Protein 2GWM (pdb70)

Radius of gyration: 17.94 Å; Cα contacts (8 Å, |Δi|>4): 374; chains: 1; bounding box: 35×34×59 Å

GO terms:
  GO:0005515 protein binding (F, IPI)
  GO:0141034 symbiont-mediated perturbation of host actin cytoskeleton via inhibition of actin polymerization (P, EXP)

CATH classification: 3.90.176.10

Organism: Salmonella typhimurium (NCBI:txid90371)

Secondary structure (DSSP, 8-state):
--HHHHHHHHIIIIIHHHHHHHHHT----HHHHHHHHHHTTSSSSS---HHHHHHHHHHHHHHHHHHHHTSPP----EEEEEE---SGGGHHHHHHHTSTT-EEEE-S-EEEBSS-B--SSEEEEEE--TT-S-EE-GGGSSS-SS--EEE-S-EEEEEEEEEESSSHHHHHHHHTS-B--STT--GGG--EEEEEEE--

Structure (mmCIF, N/CA/C/O backbone):
data_2GWM
#
_entry.id   2GWM
#
_cell.length_a   55.585
_cell.length_b   55.585
_cell.length_c   143.577
_cell.angle_alpha   90.00
_cell.angle_beta   90.00
_cell.angle_gamma   120.00
#
_symmetry.space_group_name_H-M   'P 32 2 1'
#
loop_
_entity.id
_entity.type
_entity.pdbx_description
1 polymer '65 kDa virulence protein'
2 non-polymer 'SULFATE ION'
3 water water
#
loop_
_atom_site.group_PDB
_atom_site.id
_atom_site.type_symbol
_atom_site.label_atom_id
_atom_site.label_alt_id
_atom_site.label_comp_id
_atom_site.label_asym_id
_atom_site.label_entity_id
_atom_site.label_seq_id
_atom_site.pdbx_PDB_ins_code
_atom_site.Cartn_x
_atom_site.Cartn_y
_atom_site.Cartn_z
_atom_site.occupancy
_atom_site.B_iso_or_equiv
_atom_site.auth_seq_id
_atom_site.auth_comp_id
_atom_site.auth_asym_id
_atom_site.auth_atom_id
_atom_site.pdbx_PDB_model_num
ATOM 1 N N . GLU A 1 1 ? 27.072 5.069 40.264 1.00 37.85 391 GLU A N 1
ATOM 2 C CA . GLU A 1 1 ? 27.079 6.235 39.330 1.00 37.36 391 GLU A CA 1
ATOM 3 C C . GLU A 1 1 ? 27.695 7.441 39.995 1.00 34.84 391 GLU A C 1
ATOM 4 O O . GLU A 1 1 ? 27.204 7.895 41.036 1.00 35.56 391 GLU A O 1
ATOM 10 N N . SER A 1 2 ? 28.743 7.979 39.379 1.00 30.88 392 SER A N 1
ATOM 11 C CA . SER A 1 2 ? 29.463 9.078 39.976 1.00 27.85 392 SER A CA 1
ATOM 12 C C . SER A 1 2 ? 28.514 10.224 40.207 1.00 25.36 392 SER A C 1
ATOM 13 O O . SER A 1 2 ? 27.511 10.399 39.481 1.00 24.11 392 SER A O 1
ATOM 16 N N . LYS A 1 3 ? 28.829 11.057 41.198 1.00 23.12 393 LYS A N 1
ATOM 17 C CA . LYS A 1 3 ? 28.029 12.248 41.430 1.00 22.83 393 LYS A CA 1
ATOM 18 C C . LYS A 1 3 ? 28.189 13.206 40.234 1.00 21.17 393 LYS A C 1
ATOM 19 O O . LYS A 1 3 ? 27.340 14.039 39.973 1.00 22.27 393 LYS A O 1
ATOM 25 N N . GLN A 1 4 ? 29.299 13.104 39.507 1.00 18.70 394 GLN A N 1
ATOM 26 C CA . GLN A 1 4 ? 29.487 13.944 38.330 1.00 19.91 394 GLN A CA 1
ATOM 27 C C . GLN A 1 4 ? 28.553 13.550 37.192 1.00 19.55 394 GLN A C 1
ATOM 28 O O . GLN A 1 4 ? 27.937 14.411 36.545 1.00 20.37 394 GLN A O 1
ATOM 34 N N . ILE A 1 5 ? 28.409 12.260 36.985 1.00 20.71 395 ILE A N 1
ATOM 35 C CA . ILE A 1 5 ? 27.402 11.771 36.019 1.00 20.93 395 ILE A CA 1
ATOM 36 C C . ILE A 1 5 ? 26.029 12.183 36.443 1.00 19.64 395 ILE A C 1
ATOM 37 O O . ILE A 1 5 ? 25.205 12.579 35.624 1.00 20.47 395 ILE A O 1
ATOM 42 N N . GLN A 1 6 ? 25.725 12.092 37.744 1.00 19.48 396 GLN A N 1
ATOM 43 C CA . GLN A 1 6 ? 24.410 12.507 38.179 1.00 20.81 396 GLN A CA 1
ATOM 44 C C . GLN A 1 6 ? 24.173 14.002 37.924 1.00 19.95 396 GLN A C 1
ATOM 45 O O . GLN A 1 6 ? 23.057 14.407 37.582 1.00 21.06 396 GLN A O 1
ATOM 51 N N . ALA A 1 7 ? 25.202 14.811 38.094 1.00 19.64 397 ALA A N 1
ATOM 52 C CA . ALA A 1 7 ? 25.082 16.234 37.753 1.00 19.07 397 ALA A CA 1
ATOM 53 C C . ALA A 1 7 ? 24.833 16.438 36.256 1.00 19.78 397 ALA A C 1
ATOM 54 O O . ALA A 1 7 ? 24.023 17.245 35.905 1.00 20.13 397 ALA A O 1
ATOM 56 N N . LEU A 1 8 ? 25.515 15.664 35.411 1.00 18.70 398 LEU A N 1
ATOM 57 C CA . LEU A 1 8 ? 25.264 15.704 33.972 1.00 19.11 398 LEU A CA 1
ATOM 58 C C . LEU A 1 8 ? 23.859 15.293 33.620 1.00 18.70 398 LEU A C 1
ATOM 59 O O . LEU A 1 8 ? 23.204 15.894 32.729 1.00 19.05 398 LEU A O 1
ATOM 64 N N . ARG A 1 9 ? 23.332 14.273 34.277 1.00 20.09 399 ARG A N 1
ATOM 65 C CA . ARG A 1 9 ? 21.918 13.908 34.083 1.00 20.26 399 ARG A CA 1
ATOM 66 C C . ARG A 1 9 ? 21.006 15.085 34.386 1.00 19.83 399 ARG A C 1
ATOM 67 O O . ARG A 1 9 ? 20.079 15.375 33.633 1.00 20.64 399 ARG A O 1
ATOM 75 N N . TYR A 1 10 ? 21.278 15.795 35.482 1.00 20.39 400 TYR A N 1
ATOM 76 C CA . TYR A 1 10 ? 20.468 16.951 35.850 1.00 20.19 400 TYR A CA 1
ATOM 77 C C . TYR A 1 10 ? 20.590 18.075 34.829 1.00 19.99 400 TYR A C 1
ATOM 78 O O . TYR A 1 10 ? 19.610 18.702 34.475 1.00 20.32 400 TYR A O 1
ATOM 87 N N . TYR A 1 11 ? 21.802 18.358 34.371 1.00 18.86 401 TYR A N 1
ATOM 88 C CA . TYR A 1 11 ? 22.056 19.280 33.271 1.00 19.25 401 TYR A CA 1
ATOM 89 C C . TYR A 1 11 ? 21.124 18.951 32.100 1.00 19.53 401 TYR A C 1
ATOM 90 O O . TYR A 1 11 ? 20.465 19.824 31.565 1.00 19.96 401 TYR A O 1
ATOM 99 N N . SER A 1 12 ? 21.158 17.699 31.678 1.00 19.67 402 SER A N 1
ATOM 100 C CA . SER A 1 12 ? 20.353 17.262 30.522 1.00 18.93 402 SER A CA 1
ATOM 101 C C . SER A 1 12 ? 18.848 17.489 30.747 1.00 20.05 402 SER A C 1
ATOM 102 O O . SER A 1 12 ? 18.131 17.911 29.850 1.00 20.35 402 SER A O 1
ATOM 105 N N . ALA A 1 13 ? 18.382 17.157 31.941 1.00 19.67 403 ALA A N 1
ATOM 106 C CA . ALA A 1 13 ? 16.966 17.290 32.261 1.00 21.12 403 ALA A CA 1
ATOM 107 C C . ALA A 1 13 ? 16.513 18.729 32.360 1.00 22.28 403 ALA A C 1
ATOM 108 O O . ALA A 1 13 ? 15.439 19.097 31.870 1.00 21.76 403 ALA A O 1
ATOM 110 N N . GLN A 1 14 ? 17.308 19.547 33.034 1.00 22.32 404 GLN A N 1
ATOM 111 C CA . GLN A 1 14 ? 16.866 20.898 33.352 1.00 23.53 404 GLN A CA 1
ATOM 112 C C . GLN A 1 14 ? 17.959 21.927 33.567 1.00 22.31 404 GLN A C 1
ATOM 113 O O . GLN A 1 14 ? 17.699 23.115 33.366 1.00 23.64 404 GLN A O 1
ATOM 119 N N . GLY A 1 15 ? 19.155 21.531 33.984 1.00 21.86 405 GLY A N 1
ATOM 120 C CA . GLY A 1 15 ? 20.124 22.516 34.347 1.00 21.68 405 GLY A CA 1
ATOM 121 C C . GLY A 1 15 ? 20.594 23.299 33.160 1.00 21.53 405 GLY A C 1
ATOM 122 O O . GLY A 1 15 ? 21.057 24.422 33.309 1.00 21.95 405 GLY A O 1
ATOM 123 N N . TYR A 1 16 ? 20.477 22.713 31.967 1.00 21.07 406 TYR A N 1
ATOM 124 C CA . TYR A 1 16 ? 20.931 23.397 30.754 1.00 20.71 406 TYR A CA 1
ATOM 125 C C . TYR A 1 16 ? 20.267 24.751 30.593 1.00 22.22 406 TYR A C 1
ATOM 126 O O . TYR A 1 16 ? 20.895 25.673 30.075 1.00 25.19 406 TYR A O 1
ATOM 135 N N . SER A 1 17 ? 19.035 24.852 31.111 1.00 24.29 407 SER A N 1
ATOM 136 C CA . SER A 1 17 ? 18.125 25.975 30.891 1.00 25.74 407 SER A CA 1
ATOM 137 C C . SER A 1 17 ? 18.636 27.204 31.665 1.00 26.37 407 SER A C 1
ATOM 138 O O . SER A 1 17 ? 18.204 28.333 31.413 1.00 29.16 407 SER A O 1
ATOM 141 N N . VAL A 1 18 ? 19.548 26.981 32.605 1.00 24.07 408 VAL A N 1
ATOM 142 C CA . VAL A 1 18 ? 20.125 28.044 33.410 1.00 25.03 408 VAL A CA 1
ATOM 143 C C . VAL A 1 18 ? 21.622 28.240 33.108 1.00 22.52 408 VAL A C 1
ATOM 144 O O . VAL A 1 18 ? 22.125 29.371 32.967 1.00 22.89 408 VAL A O 1
ATOM 148 N N . ILE A 1 19 ? 22.355 27.139 33.060 1.00 22.53 409 ILE A N 1
ATOM 149 C CA . ILE A 1 19 ? 23.801 27.158 32.980 1.00 22.90 409 ILE A CA 1
ATOM 150 C C . ILE A 1 19 ? 24.388 27.809 31.735 1.00 21.79 409 ILE A C 1
ATOM 151 O O . ILE A 1 19 ? 25.412 28.486 31.814 1.00 23.20 409 ILE A O 1
ATOM 156 N N . ASN A 1 20 ? 23.779 27.560 30.586 1.00 22.31 410 ASN A N 1
ATOM 157 C CA . ASN A 1 20 ? 24.370 28.056 29.362 1.00 21.77 410 ASN A CA 1
ATOM 158 C C . ASN A 1 20 ? 24.227 29.549 29.225 1.00 20.70 410 ASN A C 1
ATOM 159 O O . ASN A 1 20 ? 25.169 30.230 28.855 1.00 21.88 410 ASN A O 1
ATOM 164 N N . LYS A 1 21 ? 23.083 30.090 29.643 1.00 20.58 411 LYS A N 1
ATOM 165 C CA . LYS A 1 21 ? 22.960 31.552 29.714 1.00 21.23 411 LYS A CA 1
ATOM 166 C C . LYS A 1 21 ? 23.972 32.142 30.681 1.00 20.47 411 LYS A C 1
ATOM 167 O O . LYS A 1 21 ? 24.597 33.159 30.420 1.00 20.77 411 LYS A O 1
ATOM 173 N N . TYR A 1 22 ? 24.134 31.511 31.829 1.00 20.45 412 TYR A N 1
ATOM 174 C CA . TYR A 1 22 ? 25.135 31.939 32.817 1.00 20.34 412 TYR A CA 1
ATOM 175 C C . TYR A 1 22 ? 26.548 32.003 32.215 1.00 19.75 412 TYR A C 1
ATOM 176 O O . TYR A 1 22 ? 27.259 33.022 32.314 1.00 21.31 412 TYR A O 1
ATOM 185 N N . LEU A 1 23 ? 26.911 30.911 31.547 1.00 20.86 413 LEU A N 1
ATOM 186 C CA . LEU A 1 23 ? 28.264 30.788 30.976 1.00 21.64 413 LEU A CA 1
ATOM 187 C C . LEU A 1 23 ? 28.454 31.797 29.880 1.00 23.35 413 LEU A C 1
ATOM 188 O O . LEU A 1 23 ? 29.539 32.329 29.739 1.00 23.40 413 LEU A O 1
ATOM 193 N N . ARG A 1 24 ? 27.409 32.092 29.126 1.00 23.57 414 ARG A N 1
ATOM 194 C CA . ARG A 1 24 ? 27.579 33.084 28.028 1.00 25.31 414 ARG A CA 1
ATOM 195 C C . ARG A 1 24 ? 27.705 34.506 28.494 1.00 26.22 414 ARG A C 1
ATOM 196 O O . ARG A 1 24 ? 28.024 35.385 27.685 1.00 27.95 414 ARG A O 1
ATOM 204 N N . GLY A 1 25 ? 27.478 34.742 29.792 1.00 27.24 415 GLY A N 1
ATOM 205 C CA . GLY A 1 25 ? 27.452 36.084 30.343 1.00 28.94 415 GLY A CA 1
ATOM 206 C C . GLY A 1 25 ? 26.162 36.795 30.007 1.00 29.44 415 GLY A C 1
ATOM 207 O O . GLY A 1 25 ? 26.088 38.018 30.099 1.00 30.66 415 GLY A O 1
ATOM 208 N N . ASP A 1 26 ? 25.151 36.014 29.625 1.00 30.49 416 ASP A N 1
ATOM 209 C CA . ASP A 1 26 ? 23.829 36.523 29.342 1.00 31.20 416 ASP A CA 1
ATOM 210 C C . ASP A 1 26 ? 23.007 36.641 30.614 1.00 31.20 416 ASP A C 1
ATOM 211 O O . ASP A 1 26 ? 23.373 36.120 31.647 1.00 31.21 416 ASP A O 1
ATOM 216 N N . ASP A 1 27 ? 21.898 37.353 30.522 1.00 31.11 417 ASP A N 1
ATOM 217 C CA . ASP A 1 27 ? 20.900 37.270 31.560 1.00 30.52 417 ASP A CA 1
ATOM 218 C C . ASP A 1 27 ? 20.473 35.813 31.734 1.00 29.17 417 ASP A C 1
ATOM 219 O O . ASP A 1 27 ? 20.276 35.090 30.749 1.00 28.60 417 ASP A O 1
ATOM 224 N N . TYR A 1 28 ? 20.364 35.382 32.986 1.00 26.51 418 TYR A N 1
ATOM 225 C CA . TYR A 1 28 ? 19.996 34.002 33.291 1.00 25.07 418 TYR A CA 1
ATOM 226 C C . TYR A 1 28 ? 19.058 33.980 34.493 1.00 24.03 418 TYR A C 1
ATOM 227 O O . TYR A 1 28 ? 18.887 34.991 35.164 1.00 24.42 418 TYR A O 1
ATOM 236 N N . PRO A 1 29 ? 18.403 32.831 34.725 1.00 23.41 419 PRO A N 1
ATOM 237 C CA . PRO A 1 29 ? 17.497 32.728 35.845 1.00 23.06 419 PRO A CA 1
ATOM 238 C C . PRO A 1 29 ? 18.231 32.605 37.187 1.00 21.62 419 PRO A C 1
ATOM 239 O O . PRO A 1 29 ? 18.570 31.509 37.593 1.00 21.02 419 PRO A O 1
ATOM 243 N N . GLU A 1 30 ? 18.456 33.725 37.854 1.00 20.16 420 GLU A N 1
ATOM 244 C CA . GLU A 1 30 ? 19.258 33.769 39.073 1.00 20.88 420 GLU A CA 1
ATOM 245 C C . GLU A 1 30 ? 18.625 33.015 40.218 1.00 19.26 420 GLU A C 1
ATOM 246 O O . GLU A 1 30 ? 19.302 32.275 40.934 1.00 18.88 420 GLU A O 1
ATOM 252 N N . THR A 1 31 ? 17.326 33.202 40.390 1.00 18.57 421 THR A N 1
ATOM 253 C CA . THR A 1 31 ? 16.615 32.542 41.480 1.00 17.87 421 THR A CA 1
ATOM 254 C C . THR A 1 31 ? 16.706 31.036 41.261 1.00 18.02 421 THR A C 1
ATOM 255 O O . THR A 1 31 ? 16.992 30.286 42.191 1.00 17.96 421 THR A O 1
ATOM 259 N N . GLN A 1 32 ? 16.469 30.589 40.029 1.00 18.32 422 GLN A N 1
ATOM 260 C CA . GLN A 1 32 ? 16.558 29.162 39.776 1.00 19.02 422 GLN A CA 1
ATOM 261 C C . GLN A 1 32 ? 17.945 28.587 39.946 1.00 18.80 422 GLN A C 1
ATOM 262 O O . GLN A 1 32 ? 18.095 27.470 40.430 1.00 18.86 422 GLN A O 1
ATOM 268 N N . ALA A 1 33 ? 18.970 29.336 39.558 1.00 19.13 423 ALA A N 1
ATOM 269 C CA . ALA A 1 33 ? 20.360 28.928 39.756 1.00 18.74 423 ALA A CA 1
ATOM 270 C C . ALA A 1 33 ? 20.579 28.666 41.240 1.00 18.51 423 ALA A C 1
ATOM 271 O O . ALA A 1 33 ? 21.116 27.626 41.630 1.00 18.98 423 ALA A O 1
ATOM 273 N N . LYS A 1 34 ? 20.114 29.581 42.070 1.00 18.88 424 LYS A N 1
ATOM 274 C CA . LYS A 1 34 ? 20.364 29.492 43.510 1.00 18.81 424 LYS A CA 1
ATOM 275 C C . LYS A 1 34 ? 19.548 28.326 44.087 1.00 19.75 424 LYS A C 1
ATOM 276 O O . LYS A 1 34 ? 20.037 27.577 44.921 1.00 20.59 424 LYS A O 1
ATOM 282 N N . GLU A 1 35 ? 18.337 28.127 43.571 1.00 20.92 425 GLU A N 1
ATOM 283 C CA . GLU A 1 35 ? 17.533 27.054 44.054 1.00 20.74 425 GLU A CA 1
ATOM 284 C C . GLU A 1 35 ? 18.169 25.694 43.739 1.00 20.48 425 GLU A C 1
ATOM 285 O O . GLU A 1 35 ? 18.138 24.773 44.547 1.00 21.75 425 GLU A O 1
ATOM 291 N N . THR A 1 36 ? 18.751 25.579 42.548 1.00 20.39 426 THR A N 1
ATOM 292 C CA . THR A 1 36 ? 19.515 24.400 42.162 1.00 21.12 426 THR A CA 1
ATOM 293 C C . THR A 1 36 ? 20.707 24.131 43.062 1.00 20.25 426 THR A C 1
ATOM 294 O O . THR A 1 36 ? 20.950 23.011 43.508 1.00 20.56 426 THR A O 1
ATOM 298 N N . LEU A 1 37 ? 21.478 25.169 43.331 1.00 19.69 427 LEU A N 1
ATOM 299 C CA . LEU A 1 37 ? 22.630 25.005 44.198 1.00 19.82 427 LEU A CA 1
ATOM 300 C C . LEU A 1 37 ? 22.249 24.543 45.582 1.00 19.49 427 LEU A C 1
ATOM 301 O O . LEU A 1 37 ? 22.935 23.701 46.176 1.00 20.82 427 LEU A O 1
ATOM 306 N N . LEU A 1 38 ? 21.130 25.045 46.077 1.00 19.98 428 LEU A N 1
ATOM 307 C CA . LEU A 1 38 ? 20.675 24.675 47.425 1.00 21.02 428 LEU A CA 1
ATOM 308 C C . LEU A 1 38 ? 20.193 23.221 47.374 1.00 20.78 428 LEU A C 1
ATOM 309 O O . LEU A 1 38 ? 20.585 22.401 48.214 1.00 22.16 428 LEU A O 1
ATOM 314 N N . SER A 1 39 ? 19.344 22.896 46.405 1.00 22.00 429 SER A N 1
ATOM 315 C CA . SER A 1 39 ? 18.757 21.570 46.341 1.00 22.75 429 SER A CA 1
ATOM 316 C C . SER A 1 39 ? 19.769 20.452 46.112 1.00 23.74 429 SER A C 1
ATOM 317 O O . SER A 1 39 ? 19.580 19.334 46.542 1.00 23.55 429 SER A O 1
ATOM 320 N N . ARG A 1 40 ? 20.860 20.753 45.428 1.00 21.91 430 ARG A N 1
ATOM 321 C CA . ARG A 1 40 ? 21.894 19.766 45.185 1.00 22.81 430 ARG A CA 1
ATOM 322 C C . ARG A 1 40 ? 23.064 19.926 46.170 1.00 22.30 430 ARG A C 1
ATOM 323 O O . ARG A 1 40 ? 24.144 19.315 46.015 1.00 23.32 430 ARG A O 1
ATOM 331 N N . ASP A 1 41 ? 22.845 20.760 47.193 1.00 22.49 431 ASP A N 1
ATOM 332 C CA . ASP A 1 41 ? 23.744 20.883 48.366 1.00 23.28 431 ASP A CA 1
ATOM 333 C C . ASP A 1 41 ? 25.064 21.532 48.133 1.00 21.90 431 ASP A C 1
ATOM 334 O O . ASP A 1 41 ? 25.910 21.524 49.032 1.00 22.67 431 ASP A O 1
ATOM 339 N N . TYR A 1 42 ? 25.232 22.223 47.006 1.00 21.00 432 TYR A N 1
ATOM 340 C CA . TYR A 1 42 ? 26.426 23.015 46.868 1.00 21.25 432 TYR A CA 1
ATOM 341 C C . TYR A 1 42 ? 26.426 24.210 47.811 1.00 22.69 432 TYR A C 1
ATOM 342 O O . TYR A 1 42 ? 27.470 24.718 48.154 1.00 24.10 432 TYR A O 1
ATOM 351 N N . LEU A 1 43 ? 25.263 24.693 48.176 1.00 22.21 433 LEU A N 1
ATOM 352 C CA . LEU A 1 43 ? 25.135 25.751 49.174 1.00 22.59 433 LEU A CA 1
ATOM 353 C C . LEU A 1 43 ? 24.149 25.350 50.237 1.00 24.26 433 LEU A C 1
ATOM 354 O O . LEU A 1 43 ? 23.250 24.567 49.993 1.00 23.58 433 LEU A O 1
ATOM 359 N N . SER A 1 44 ? 24.314 25.919 51.440 1.00 26.55 434 SER A N 1
ATOM 360 C CA . SER A 1 44 ? 23.337 25.679 52.549 1.00 28.16 434 SER A CA 1
ATOM 361 C C . SER A 1 44 ? 22.043 26.544 52.564 1.00 28.87 434 SER A C 1
ATOM 362 O O . SER A 1 44 ? 21.069 26.218 53.290 1.00 30.42 434 SER A O 1
ATOM 365 N N . THR A 1 45 ? 22.031 27.634 51.779 1.00 28.90 435 THR A N 1
ATOM 366 C CA . THR A 1 45 ? 20.848 28.515 51.630 1.00 29.47 435 THR A CA 1
ATOM 367 C C . THR A 1 45 ? 20.677 28.922 50.184 1.00 29.21 435 THR A C 1
ATOM 368 O O . THR A 1 45 ? 21.599 28.789 49.400 1.00 28.34 435 THR A O 1
ATOM 372 N N . ASN A 1 46 ? 19.495 29.435 49.847 1.00 29.16 436 ASN A N 1
ATOM 373 C CA . ASN A 1 46 ? 19.271 30.062 48.521 1.00 29.69 436 ASN A CA 1
ATOM 374 C C . ASN A 1 46 ? 19.582 31.579 48.482 1.00 30.03 436 ASN A C 1
ATOM 375 O O . ASN A 1 46 ? 19.273 32.277 47.490 1.00 29.93 436 ASN A O 1
ATOM 380 N N . GLU A 1 47 ? 20.193 32.077 49.561 1.00 30.93 437 GLU A N 1
ATOM 381 C CA . GLU A 1 47 ? 20.644 33.464 49.643 1.00 31.23 437 GLU A CA 1
ATOM 382 C C . GLU A 1 47 ? 22.133 33.593 50.007 1.00 30.60 437 GLU A C 1
ATOM 383 O O . GLU A 1 47 ? 22.449 34.149 51.057 1.00 29.82 437 GLU A O 1
ATOM 389 N N . PRO A 1 48 ? 23.048 33.105 49.133 1.00 28.93 438 PRO A N 1
ATOM 390 C CA . PRO A 1 48 ? 24.504 33.212 49.292 1.00 29.36 438 PRO A CA 1
ATOM 391 C C . PRO A 1 48 ? 25.048 34.579 48.907 1.00 29.26 438 PRO A C 1
ATOM 392 O O . PRO A 1 48 ? 24.366 35.332 48.177 1.00 28.87 438 PRO A O 1
ATOM 396 N N . SER A 1 49 ? 26.296 34.857 49.314 1.00 28.74 439 SER A N 1
ATOM 397 C CA . SER A 1 49 ? 27.029 36.000 48.799 1.00 29.09 439 SER A CA 1
ATOM 398 C C . SER A 1 49 ? 27.380 35.808 47.327 1.00 29.52 439 SER A C 1
ATOM 399 O O . SER A 1 49 ? 27.355 34.686 46.808 1.00 28.80 439 SER A O 1
ATOM 402 N N . ASP A 1 50 ? 27.763 36.893 46.665 1.00 29.57 440 ASP A N 1
ATOM 403 C CA . ASP A 1 50 ? 28.103 36.786 45.257 1.00 30.12 440 ASP A CA 1
ATOM 404 C C . ASP A 1 50 ? 29.325 35.875 45.032 1.00 29.61 440 ASP A C 1
ATOM 405 O O . ASP A 1 50 ? 29.367 35.124 44.061 1.00 29.25 440 ASP A O 1
ATOM 410 N N . GLU A 1 51 ? 30.310 35.905 45.932 1.00 28.96 441 GLU A N 1
ATOM 411 C CA . GLU A 1 51 ? 31.446 35.022 45.731 1.00 27.72 441 GLU A CA 1
ATOM 412 C C . GLU A 1 51 ? 31.062 33.575 46.071 1.00 25.90 441 GLU A C 1
ATOM 413 O O . GLU A 1 51 ? 31.490 32.677 45.400 1.00 24.77 441 GLU A O 1
ATOM 419 N N . GLU A 1 52 ? 30.233 33.351 47.091 1.00 23.92 442 GLU A N 1
ATOM 420 C CA . GLU A 1 52 ? 29.788 32.003 47.429 1.00 23.20 442 GLU A CA 1
ATOM 421 C C . GLU A 1 52 ? 29.032 31.409 46.250 1.00 22.11 442 GLU A C 1
ATOM 422 O O . GLU A 1 52 ? 29.189 30.234 45.917 1.00 20.40 442 GLU A O 1
ATOM 428 N N . PHE A 1 53 ? 28.167 32.237 45.668 1.00 21.43 443 PHE A N 1
ATOM 429 C CA . PHE A 1 53 ? 27.360 31.841 44.510 1.00 20.86 443 PHE A CA 1
ATOM 430 C C . PHE A 1 53 ? 28.240 31.496 43.318 1.00 20.52 443 PHE A C 1
ATOM 431 O O . PHE A 1 53 ? 28.097 30.447 42.706 1.00 20.40 443 PHE A O 1
ATOM 439 N N . LYS A 1 54 ? 29.157 32.398 42.977 1.00 21.25 444 LYS A N 1
ATOM 440 C CA . LYS A 1 54 ? 30.050 32.168 41.854 1.00 21.71 444 LYS A CA 1
ATOM 441 C C . LYS A 1 54 ? 30.838 30.877 42.078 1.00 20.85 444 LYS A C 1
ATOM 442 O O . LYS A 1 54 ? 30.954 30.073 41.193 1.00 22.01 444 LYS A O 1
ATOM 448 N N . ASN A 1 55 ? 31.415 30.712 43.278 1.00 20.60 445 ASN A N 1
ATOM 449 C CA . ASN A 1 55 ? 32.229 29.504 43.551 1.00 20.62 445 ASN A CA 1
ATOM 450 C C . ASN A 1 55 ? 31.431 28.232 43.459 1.00 20.60 445 ASN A C 1
ATOM 451 O O . ASN A 1 55 ? 31.910 27.249 42.940 1.00 23.29 445 ASN A O 1
ATOM 456 N N . ALA A 1 56 ? 30.185 28.251 43.935 1.00 19.74 446 ALA A N 1
ATOM 457 C CA . ALA A 1 56 ? 29.381 27.068 43.874 1.00 18.77 446 ALA A CA 1
ATOM 458 C C . ALA A 1 56 ? 28.967 26.739 42.440 1.00 18.71 446 ALA A C 1
ATOM 459 O O . ALA A 1 56 ? 28.889 25.549 42.043 1.00 18.79 446 ALA A O 1
ATOM 461 N N . MET A 1 57 ? 28.620 27.757 41.659 1.00 18.94 447 MET A N 1
ATOM 462 C CA . MET A 1 57 ? 28.306 27.541 40.267 1.00 19.43 447 MET A CA 1
ATOM 463 C C . MET A 1 57 ? 29.472 26.893 39.555 1.00 18.93 447 MET A C 1
ATOM 464 O O . MET A 1 57 ? 29.272 26.035 38.723 1.00 19.38 447 MET A O 1
ATOM 469 N N . SER A 1 58 ? 30.673 27.338 39.877 1.00 19.09 448 SER A N 1
ATOM 470 C CA . SER A 1 58 ? 31.855 26.722 39.292 1.00 19.04 448 SER A CA 1
ATOM 471 C C . SER A 1 58 ? 31.950 25.261 39.554 1.00 18.94 448 SER A C 1
ATOM 472 O O . SER A 1 58 ? 32.231 24.469 38.666 1.00 19.07 448 SER A O 1
ATOM 475 N N . VAL A 1 59 ? 31.752 24.863 40.816 1.00 18.33 449 VAL A N 1
ATOM 476 C CA . VAL A 1 59 ? 31.850 23.467 41.130 1.00 19.15 449 VAL A CA 1
ATOM 477 C C . VAL A 1 59 ? 30.772 22.627 40.383 1.00 18.24 449 VAL A C 1
ATOM 478 O O . VAL A 1 59 ? 31.015 21.523 39.916 1.00 19.05 449 VAL A O 1
ATOM 482 N N . TYR A 1 60 ? 29.555 23.134 40.363 1.00 18.67 450 TYR A N 1
ATOM 483 C CA . TYR A 1 60 ? 28.427 22.516 39.686 1.00 18.46 450 TYR A CA 1
ATOM 484 C C . TYR A 1 60 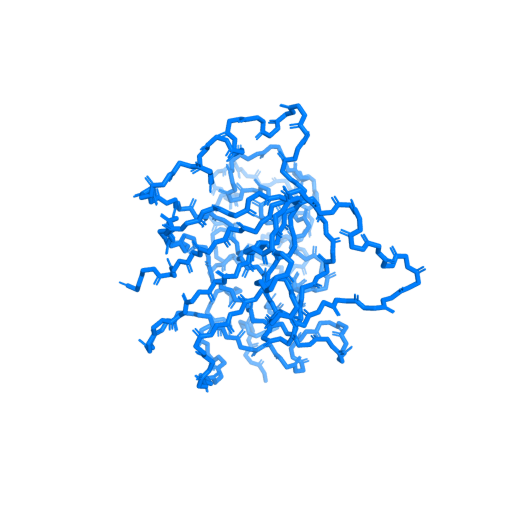? 28.734 22.304 38.175 1.00 19.77 450 TYR A C 1
ATOM 485 O O . TYR A 1 60 ? 28.602 21.220 37.651 1.00 20.08 450 TYR A O 1
ATOM 494 N N . ILE A 1 61 ? 29.191 23.361 37.528 1.00 19.11 451 ILE A N 1
ATOM 495 C CA . ILE A 1 61 ? 29.573 23.287 36.110 1.00 18.68 451 ILE A CA 1
ATOM 496 C C . ILE A 1 61 ? 30.685 22.266 35.940 1.00 19.21 451 ILE A C 1
ATOM 497 O O . ILE A 1 61 ? 30.678 21.443 35.013 1.00 18.29 451 ILE A O 1
ATOM 502 N N . ASN A 1 62 ? 31.695 22.317 36.807 1.00 19.00 452 ASN A N 1
ATOM 503 C CA . ASN A 1 62 ? 32.795 21.396 36.684 1.00 18.01 452 ASN A CA 1
ATOM 504 C C . ASN A 1 62 ? 32.332 19.981 36.913 1.00 18.17 452 ASN A C 1
ATOM 505 O O . ASN A 1 62 ? 32.917 19.059 36.346 1.00 18.17 452 ASN A O 1
ATOM 510 N N . ASP A 1 63 ? 31.342 19.767 37.797 1.00 18.70 453 ASP A N 1
ATOM 511 C CA . ASP A 1 63 ? 30.855 18.415 37.977 1.00 17.97 453 ASP A CA 1
ATOM 512 C C . ASP A 1 63 ? 30.243 17.924 36.653 1.00 18.77 453 ASP A C 1
ATOM 513 O O . ASP A 1 63 ? 30.412 16.792 36.311 1.00 18.79 453 ASP A O 1
ATOM 518 N N . ILE A 1 64 ? 29.383 18.738 36.056 1.00 19.18 454 ILE A N 1
ATOM 519 C CA . ILE A 1 64 ? 28.748 18.355 34.801 1.00 18.94 454 ILE A CA 1
ATOM 520 C C . ILE A 1 64 ? 29.803 18.071 33.730 1.00 18.20 454 ILE A C 1
ATOM 521 O O . ILE A 1 64 ? 29.704 17.025 33.052 1.00 19.27 454 ILE A O 1
ATOM 526 N N . ALA A 1 65 ? 30.824 18.927 33.606 1.00 18.38 455 ALA A N 1
ATOM 527 C CA . ALA A 1 65 ? 31.855 18.754 32.596 1.00 18.99 455 ALA A CA 1
ATOM 528 C C . ALA A 1 65 ? 32.637 17.477 32.845 1.00 18.96 455 ALA A C 1
ATOM 529 O O . ALA A 1 65 ? 33.058 16.773 31.922 1.00 20.23 455 ALA A O 1
ATOM 531 N N . GLU A 1 66 ? 32.962 17.200 34.128 1.00 18.52 456 GLU A N 1
ATOM 532 C CA . GLU A 1 66 ? 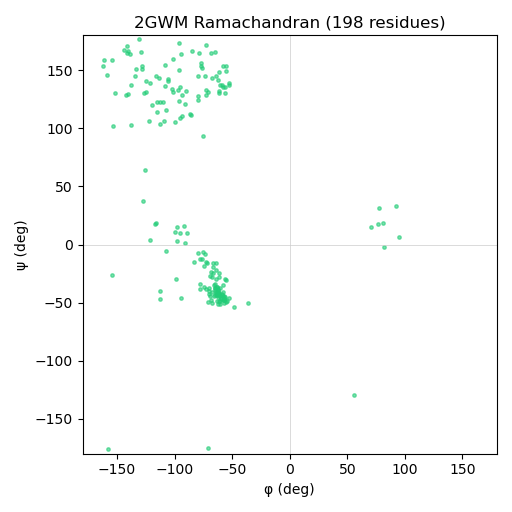33.722 15.995 34.446 1.00 18.40 456 GLU A CA 1
ATOM 533 C C . GLU A 1 66 ? 32.867 14.758 34.176 1.00 18.54 456 GLU A C 1
ATOM 534 O O . GLU A 1 66 ? 33.407 13.770 33.659 1.00 19.07 456 GLU A O 1
ATOM 540 N N . GLY A 1 67 ? 31.575 14.783 34.525 1.00 18.48 457 GLY A N 1
ATOM 541 C CA . GLY A 1 67 ? 30.734 13.672 34.176 1.00 18.93 457 GLY A CA 1
ATOM 542 C C . GLY A 1 67 ? 30.778 13.422 32.670 1.00 19.46 457 GLY A C 1
ATOM 543 O O . GLY A 1 67 ? 30.900 12.319 32.208 1.00 19.65 457 GLY A O 1
ATOM 544 N N . LEU A 1 68 ? 30.674 14.495 31.913 1.00 17.98 458 LEU A N 1
ATOM 545 C CA . LEU A 1 68 ? 30.699 14.371 30.472 1.00 19.51 458 LEU A CA 1
ATOM 546 C C . LEU A 1 68 ? 31.989 13.761 29.994 1.00 19.54 458 LEU A C 1
ATOM 547 O O . LEU A 1 68 ? 31.993 12.836 29.170 1.00 20.63 458 LEU A O 1
ATOM 552 N N . SER A 1 69 ? 33.110 14.323 30.462 1.00 21.17 459 SER A N 1
ATOM 553 C CA . SER A 1 69 ? 34.424 13.848 30.057 1.00 21.61 459 SER A CA 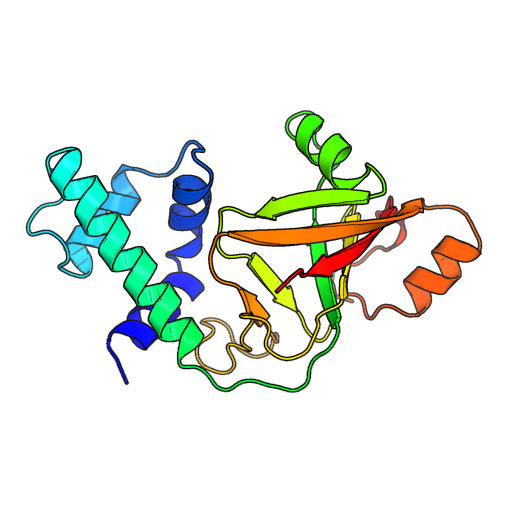1
ATOM 554 C C . SER A 1 69 ? 34.602 12.342 30.333 1.00 21.54 459 SER A C 1
ATOM 555 O O . SER A 1 69 ? 35.323 11.643 29.616 1.00 22.85 459 SER A O 1
ATOM 558 N N . SER A 1 70 ? 33.941 11.815 31.363 1.00 21.60 460 SER A N 1
ATOM 559 C CA . SER A 1 70 ? 34.150 10.440 31.780 1.00 21.63 460 SER A CA 1
ATOM 560 C C . SER A 1 70 ? 33.399 9.447 30.926 1.00 21.83 460 SER A C 1
ATOM 561 O O . SER A 1 70 ? 33.621 8.240 31.027 1.00 22.92 460 SER A O 1
ATOM 564 N N . LEU A 1 71 ? 32.556 9.953 30.026 1.00 22.62 461 LEU A N 1
ATOM 565 C CA . LEU A 1 71 ? 31.829 9.092 29.139 1.00 22.45 461 LEU A CA 1
ATOM 566 C C . LEU A 1 71 ? 32.729 8.595 28.020 1.00 23.75 461 LEU A C 1
ATOM 567 O O . LEU A 1 71 ? 33.761 9.194 27.704 1.00 22.77 461 LEU A O 1
ATOM 572 N N . PRO A 1 72 ? 32.370 7.457 27.445 1.00 24.74 462 PRO A N 1
ATOM 573 C CA . PRO A 1 72 ? 33.220 6.847 26.434 1.00 25.31 462 PRO A CA 1
ATOM 574 C C . PRO A 1 72 ? 33.293 7.666 25.150 1.00 25.11 462 PRO A C 1
ATOM 575 O O . PRO A 1 72 ? 32.306 8.282 24.741 1.00 25.25 462 PRO A O 1
ATOM 579 N N . GLU A 1 73 ? 34.483 7.669 24.550 1.00 25.72 463 GLU A N 1
ATOM 580 C CA . GLU A 1 73 ? 34.726 8.289 23.249 1.00 26.60 463 GLU A CA 1
ATOM 581 C C . GLU A 1 73 ? 34.190 7.390 22.159 1.00 27.27 463 GLU A C 1
ATOM 582 O O . GLU A 1 73 ? 34.079 6.175 22.321 1.00 27.37 463 GLU A O 1
ATOM 588 N N . THR A 1 74 ? 33.841 8.008 21.050 1.00 26.79 464 THR A N 1
ATOM 589 C CA . THR A 1 74 ? 33.304 7.311 19.890 1.00 27.71 464 THR A CA 1
ATOM 590 C C . THR A 1 74 ? 34.083 7.806 18.678 1.00 28.98 464 THR A C 1
ATOM 591 O O . THR A 1 74 ? 34.990 8.640 18.794 1.00 29.14 464 THR A O 1
ATOM 595 N N . ASP A 1 75 ? 33.778 7.229 17.538 1.00 29.25 465 ASP A N 1
ATOM 596 C CA . ASP A 1 75 ? 34.535 7.487 16.315 1.00 29.64 465 ASP A CA 1
ATOM 597 C C . ASP A 1 75 ? 33.963 8.556 15.405 1.00 28.93 465 ASP A C 1
ATOM 598 O O . ASP A 1 75 ? 34.396 8.668 14.251 1.00 29.24 465 ASP A O 1
ATOM 603 N N . HIS A 1 76 ? 32.966 9.313 15.858 1.00 27.86 466 HIS A N 1
ATOM 604 C CA . HIS A 1 76 ? 32.311 10.341 15.021 1.00 26.86 466 HIS A CA 1
ATOM 605 C C . HIS A 1 76 ? 33.280 11.371 14.528 1.00 25.94 466 HIS A C 1
ATOM 606 O O . HIS A 1 76 ? 34.184 11.792 15.254 1.00 25.24 466 HIS A O 1
ATOM 613 N N . ARG A 1 77 ? 33.116 11.722 13.244 1.00 25.73 467 ARG A N 1
ATOM 614 C CA . ARG A 1 77 ? 33.977 12.731 12.620 1.00 25.70 467 ARG A CA 1
ATOM 615 C C . ARG A 1 77 ? 33.189 13.900 12.087 1.00 23.49 467 ARG A C 1
ATOM 616 O O . ARG A 1 77 ? 33.788 14.831 11.549 1.00 23.76 467 ARG A O 1
ATOM 624 N N . VAL A 1 78 ? 31.873 13.906 12.319 1.00 22.85 468 VAL A N 1
ATOM 625 C CA . VAL A 1 78 ? 31.018 15.026 11.994 1.00 22.87 468 VAL A CA 1
ATOM 626 C C . VAL A 1 78 ? 29.754 14.937 12.844 1.00 23.32 468 VAL A C 1
ATOM 627 O O . VAL A 1 78 ? 29.265 13.866 13.168 1.00 25.70 468 VAL A O 1
ATOM 631 N N . VAL A 1 79 ? 29.233 16.088 13.212 1.00 22.22 469 VAL A N 1
ATOM 632 C CA . VAL A 1 79 ? 27.959 16.174 13.917 1.00 21.96 469 VAL A CA 1
ATOM 633 C C . VAL A 1 79 ? 27.205 17.387 13.384 1.00 21.55 469 VAL A C 1
ATOM 634 O O . VAL A 1 79 ? 27.771 18.226 12.650 1.00 21.36 469 VAL A O 1
ATOM 638 N N . TYR A 1 80 ? 25.949 17.521 13.777 1.00 20.61 470 TYR A N 1
ATOM 639 C CA . TYR A 1 80 ? 25.068 18.491 13.175 1.00 22.07 470 TYR A CA 1
ATOM 640 C C . TYR A 1 80 ? 24.307 19.253 14.205 1.00 21.86 470 TYR A C 1
ATOM 641 O O . TYR A 1 80 ? 24.019 18.750 15.324 1.00 23.67 470 TYR A O 1
ATOM 650 N N . ARG A 1 81 ? 23.965 20.481 13.852 1.00 21.48 471 ARG A N 1
ATOM 651 C CA . ARG A 1 81 ? 23.149 21.327 14.681 1.00 23.65 471 ARG A CA 1
ATOM 652 C C . ARG A 1 81 ? 22.357 22.311 13.846 1.00 23.27 471 ARG A C 1
ATOM 653 O O . ARG A 1 81 ? 22.938 22.954 13.013 1.00 24.71 471 ARG A O 1
ATOM 661 N N . GLY A 1 82 ? 21.068 22.398 14.093 1.00 23.23 472 GLY A N 1
ATOM 662 C CA . GLY A 1 82 ? 20.217 23.462 13.566 1.00 23.38 472 GLY A CA 1
ATOM 663 C C . GLY A 1 82 ? 20.192 24.627 14.543 1.00 25.68 472 GLY A C 1
ATOM 664 O O . GLY A 1 82 ? 20.027 24.403 15.783 1.00 28.49 472 GLY A O 1
ATOM 665 N N . LEU A 1 83 ? 20.398 25.852 14.048 1.00 25.64 473 LEU A N 1
ATOM 666 C CA . LEU A 1 83 ? 20.352 27.123 14.817 1.00 27.88 473 LEU A CA 1
ATOM 667 C C . LEU A 1 83 ? 19.426 28.141 14.156 1.00 26.91 473 LEU A C 1
ATOM 668 O O . LEU A 1 83 ? 19.272 28.198 12.939 1.00 24.30 473 LEU A O 1
ATOM 673 N N . LYS A 1 84 ? 18.840 29.015 14.957 1.00 26.91 474 LYS A N 1
ATOM 674 C CA . LYS A 1 84 ? 18.148 30.149 14.459 1.00 28.17 474 LYS A CA 1
ATOM 675 C C . LYS A 1 84 ? 19.105 31.282 14.600 1.00 27.87 474 LYS A C 1
ATOM 676 O O . LYS A 1 84 ? 19.369 31.747 15.741 1.00 30.79 474 LYS A O 1
ATOM 682 N N . LEU A 1 85 ? 19.686 31.730 13.488 1.00 25.90 475 LEU A N 1
ATOM 683 C CA . LEU A 1 85 ? 20.583 32.883 13.490 1.00 26.17 475 LEU A CA 1
ATOM 684 C C . LEU A 1 85 ? 20.028 34.138 12.890 1.00 27.15 475 LEU A C 1
ATOM 685 O O . LEU A 1 85 ? 20.679 35.173 12.994 1.00 27.67 475 LEU A O 1
ATOM 690 N N . ASP A 1 86 ? 18.836 34.109 12.296 1.00 27.15 476 ASP A N 1
ATOM 691 C CA . ASP A 1 86 ? 18.324 35.261 11.591 1.00 28.52 476 ASP A CA 1
ATOM 692 C C . ASP A 1 86 ? 17.471 36.203 12.435 1.00 30.11 476 ASP A C 1
ATOM 693 O O . ASP A 1 86 ? 16.818 37.085 11.874 1.00 29.86 476 ASP A O 1
ATOM 698 N N . LYS A 1 87 ? 17.557 36.071 13.756 1.00 31.93 477 LYS A N 1
ATOM 699 C CA . LYS A 1 87 ? 16.901 37.020 14.686 1.00 34.58 477 LYS A CA 1
ATOM 700 C C . LYS A 1 87 ? 17.657 38.352 14.675 1.00 36.19 477 LYS A C 1
ATOM 701 O O . LYS A 1 87 ? 18.883 38.358 14.786 1.00 36.18 477 LYS A O 1
ATOM 707 N N . PRO A 1 88 ? 16.935 39.484 14.568 1.00 38.47 478 PRO A N 1
ATOM 708 C CA . PRO A 1 88 ? 17.576 40.784 14.815 1.00 39.19 478 PRO A CA 1
ATOM 709 C C . PRO A 1 88 ? 18.628 40.800 15.927 1.00 40.21 478 PRO A C 1
ATOM 710 O O . PRO A 1 88 ? 19.744 41.235 15.687 1.00 41.63 478 PRO A O 1
ATOM 714 N N . ALA A 1 89 ? 18.297 40.273 17.106 1.00 40.31 479 ALA A N 1
ATOM 715 C CA . ALA A 1 89 ? 19.212 40.275 18.258 1.00 40.04 479 ALA A CA 1
ATOM 716 C C . ALA A 1 89 ? 20.489 39.473 18.101 1.00 39.82 479 ALA A C 1
ATOM 717 O O . ALA A 1 89 ? 21.449 39.657 18.864 1.00 39.81 479 ALA A O 1
ATOM 719 N N . LEU A 1 90 ? 20.479 38.519 17.179 1.00 38.27 480 LEU A N 1
ATOM 720 C CA . LEU A 1 90 ? 21.646 37.695 16.941 1.00 37.82 480 LEU A CA 1
ATOM 721 C C . LEU A 1 90 ? 22.433 38.218 15.749 1.00 35.85 480 LEU A C 1
ATOM 722 O O . LEU A 1 90 ? 23.290 37.507 15.238 1.00 36.16 480 LEU A O 1
ATOM 727 N N . SER A 1 91 ? 22.179 39.445 15.298 1.00 34.20 481 SER A N 1
ATOM 728 C CA . SER A 1 91 ? 22.811 39.915 14.050 1.00 34.87 481 SER A CA 1
ATOM 729 C C . SER A 1 91 ? 24.339 39.871 14.114 1.00 34.13 481 SER A C 1
ATOM 730 O O . SER A 1 91 ? 24.998 39.591 13.106 1.00 32.59 481 SER A O 1
ATOM 733 N N . ASP A 1 92 ? 24.913 40.136 15.289 1.00 33.77 482 ASP A N 1
ATOM 734 C CA . ASP A 1 92 ? 26.371 40.077 15.409 1.00 33.32 482 ASP A CA 1
ATOM 735 C C . ASP A 1 92 ? 26.828 38.642 15.499 1.00 32.18 482 ASP A C 1
ATOM 736 O O . ASP A 1 92 ? 27.878 38.302 14.966 1.00 32.85 482 ASP A O 1
ATOM 741 N N . VAL A 1 93 ? 26.025 37.786 16.126 1.00 30.78 483 VAL A N 1
ATOM 742 C CA . VAL A 1 93 ? 26.317 36.355 16.119 1.00 29.15 483 VAL A CA 1
ATOM 743 C C . VAL A 1 93 ? 26.298 35.823 14.668 1.00 28.15 483 VAL A C 1
ATOM 744 O O . VAL A 1 93 ? 27.191 35.084 14.244 1.00 27.29 483 VAL A O 1
ATOM 748 N N . LEU A 1 94 ? 25.248 36.164 13.932 1.00 27.74 484 LEU A N 1
ATOM 749 C CA . LEU A 1 94 ? 25.186 35.777 12.522 1.00 27.64 484 LEU A CA 1
ATOM 750 C C . LEU A 1 94 ? 26.440 36.204 11.751 1.00 27.03 484 LEU A C 1
ATOM 751 O O . LEU A 1 94 ? 27.002 35.411 10.965 1.00 25.81 484 LEU A O 1
ATOM 756 N N . LYS A 1 95 ? 26.873 37.449 11.951 1.00 27.41 485 LYS A N 1
ATOM 757 C CA . LYS A 1 95 ? 28.016 37.941 11.205 1.00 27.72 485 LYS A CA 1
ATOM 758 C C . LYS A 1 95 ? 29.250 37.129 11.559 1.00 26.60 485 LYS A C 1
ATOM 759 O O . LYS A 1 95 ? 29.999 36.739 10.686 1.00 25.51 485 LYS A O 1
ATOM 765 N N . GLU A 1 96 ? 29.435 36.859 12.843 1.00 25.97 486 GLU A N 1
ATOM 766 C CA . GLU A 1 96 ? 30.558 36.023 13.311 1.00 25.96 486 GLU A CA 1
ATOM 767 C C . GLU A 1 96 ? 30.577 34.620 12.659 1.00 24.96 486 GLU A C 1
ATOM 768 O O . GLU A 1 96 ? 31.608 34.133 12.181 1.00 25.07 486 GLU A O 1
ATOM 774 N N . TYR A 1 97 ? 29.421 33.977 12.627 1.00 22.76 487 TYR A N 1
ATOM 775 C CA . TYR A 1 97 ? 29.357 32.601 12.155 1.00 24.01 487 TYR A CA 1
ATOM 776 C C . TYR A 1 97 ? 29.412 32.490 10.629 1.00 23.05 487 TYR A C 1
ATOM 777 O O . TYR A 1 97 ? 29.569 31.385 10.110 1.00 23.20 487 TYR A O 1
ATOM 786 N N . THR A 1 98 ? 29.259 33.622 9.951 1.00 22.75 488 THR A N 1
ATOM 787 C CA . THR A 1 98 ? 29.251 33.638 8.461 1.00 22.93 488 THR A CA 1
ATOM 788 C C . THR A 1 98 ? 30.408 34.412 7.895 1.00 23.55 488 THR A C 1
ATOM 789 O O . THR A 1 98 ? 30.432 34.786 6.728 1.00 24.43 488 THR A O 1
ATOM 793 N N . THR A 1 99 ? 31.405 34.609 8.732 1.00 23.11 489 THR A N 1
ATOM 794 C CA . THR A 1 99 ? 32.696 35.164 8.294 1.00 23.69 489 THR A CA 1
ATOM 795 C C . THR A 1 99 ? 33.661 34.004 8.010 1.00 22.98 489 THR A C 1
ATOM 796 O O . THR A 1 99 ? 34.162 33.319 8.935 1.00 23.61 489 THR A O 1
ATOM 800 N N . ILE A 1 100 ? 33.950 33.799 6.727 1.00 24.50 490 ILE A N 1
ATOM 801 C CA . ILE A 1 100 ? 34.812 32.711 6.321 1.00 24.29 490 ILE A CA 1
ATOM 802 C C . ILE A 1 100 ? 36.142 32.828 7.038 1.00 24.42 490 ILE A C 1
ATOM 803 O O . ILE A 1 100 ? 36.769 33.904 7.064 1.00 24.73 490 ILE A O 1
ATOM 808 N N . GLY A 1 101 ? 36.563 31.719 7.630 1.00 24.00 491 GLY A N 1
ATOM 809 C CA . GLY A 1 101 ? 37.813 31.631 8.330 1.00 23.02 491 GLY A CA 1
ATOM 810 C C . GLY A 1 101 ? 37.815 32.148 9.753 1.00 22.98 491 GLY A C 1
ATOM 811 O O . GLY A 1 101 ? 38.839 32.047 10.436 1.00 24.21 491 GLY A O 1
ATOM 812 N N . ASN A 1 102 ? 36.678 32.678 10.223 1.00 21.70 492 ASN A N 1
ATOM 813 C CA . ASN A 1 102 ? 36.553 33.136 11.618 1.00 20.94 492 ASN A CA 1
ATOM 814 C C . ASN A 1 102 ? 36.768 31.951 12.575 1.00 21.69 492 ASN A C 1
ATOM 815 O O . ASN A 1 102 ? 36.496 30.787 12.251 1.00 21.62 492 ASN A O 1
ATOM 820 N N . ILE A 1 103 ? 37.315 32.248 13.742 1.00 21.51 493 ILE A N 1
ATOM 821 C CA . ILE A 1 103 ? 37.412 31.263 14.808 1.00 22.07 493 ILE A CA 1
ATOM 822 C C . ILE A 1 103 ? 36.555 31.759 15.940 1.00 22.31 493 ILE A C 1
ATOM 823 O O . ILE A 1 103 ? 36.746 32.888 16.427 1.00 22.50 493 ILE A O 1
ATOM 828 N N . ILE A 1 104 ? 35.601 30.916 16.316 1.00 23.90 494 ILE A N 1
ATOM 829 C CA . ILE A 1 104 ? 34.587 31.261 17.333 1.00 25.03 494 ILE A CA 1
ATOM 830 C C . ILE A 1 104 ? 34.753 30.352 18.548 1.00 24.72 494 ILE A C 1
ATOM 831 O O . ILE A 1 104 ? 35.218 29.235 18.410 1.00 24.38 494 ILE A O 1
ATOM 836 N N . ILE A 1 105 ? 34.506 30.913 19.725 1.00 24.05 495 ILE A N 1
ATOM 837 C CA . ILE A 1 105 ? 34.525 30.142 20.967 1.00 24.28 495 ILE A CA 1
ATOM 838 C C . ILE A 1 105 ? 33.087 30.113 21.458 1.00 25.19 495 ILE A C 1
ATOM 839 O O . ILE A 1 105 ? 32.470 31.162 21.643 1.00 27.77 495 ILE A O 1
ATOM 844 N N . ASP A 1 106 ? 32.571 28.917 21.621 1.00 22.02 496 ASP A N 1
ATOM 845 C CA . ASP A 1 106 ? 31.274 28.706 22.260 1.00 22.32 496 ASP A CA 1
ATOM 846 C C . ASP A 1 106 ? 31.474 28.604 23.767 1.00 21.17 496 ASP A C 1
ATOM 847 O O . ASP A 1 106 ? 32.048 27.637 24.245 1.00 22.99 496 ASP A O 1
ATOM 852 N N . LYS A 1 107 ? 30.980 29.597 24.489 1.00 21.08 497 LYS A N 1
ATOM 853 C CA . LYS A 1 107 ? 31.184 29.632 25.941 1.00 22.07 497 LYS A CA 1
ATOM 854 C C . LYS A 1 107 ? 30.357 28.660 26.766 1.00 21.52 497 LYS A C 1
ATOM 855 O O . LYS A 1 107 ? 30.667 28.420 27.915 1.00 22.10 497 LYS A O 1
ATOM 861 N N . ALA A 1 108 ? 29.306 28.165 26.190 1.00 21.26 498 ALA A N 1
ATOM 862 C CA . ALA A 1 108 ? 28.357 27.298 26.831 1.00 21.75 498 ALA A CA 1
ATOM 863 C C . ALA A 1 108 ? 28.703 25.829 26.522 1.00 20.24 498 ALA A C 1
ATOM 864 O O . ALA A 1 108 ? 29.503 25.522 25.627 1.00 21.18 498 ALA A O 1
ATOM 866 N N . PHE A 1 109 ? 27.990 24.906 27.169 1.00 19.53 499 PHE A N 1
ATOM 867 C CA . PHE A 1 109 ? 27.978 23.531 26.694 1.00 20.26 499 PHE A CA 1
ATOM 868 C C . PHE A 1 109 ? 27.368 23.576 25.283 1.00 22.12 499 PHE A C 1
ATOM 869 O O . PHE A 1 109 ? 26.450 24.353 25.040 1.00 23.84 499 PHE A O 1
ATOM 877 N N . MET A 1 110 ? 27.891 22.776 24.398 1.00 21.74 500 MET A N 1
ATOM 878 C CA . MET A 1 110 ? 27.452 22.784 22.975 1.00 22.67 500 MET A CA 1
ATOM 879 C C . MET A 1 110 ? 26.806 21.444 22.638 1.00 21.45 500 MET A C 1
ATOM 880 O O . MET A 1 110 ? 27.444 20.418 22.700 1.00 20.91 500 MET A O 1
ATOM 885 N N . SER A 1 111 ? 25.503 21.462 22.344 1.00 21.43 501 SER A N 1
ATOM 886 C CA . SER A 1 111 ? 24.773 20.262 22.013 1.00 21.87 501 SER A CA 1
ATOM 887 C C . SER A 1 111 ? 24.691 20.064 20.493 1.00 20.73 501 SER A C 1
ATOM 888 O O . SER A 1 111 ? 24.406 21.011 19.767 1.00 22.55 501 SER A O 1
ATOM 891 N N . THR A 1 112 ? 24.927 18.843 20.072 1.00 19.78 502 THR A N 1
ATOM 892 C CA . THR A 1 112 ? 24.946 18.472 18.645 1.00 20.75 502 THR A CA 1
ATOM 893 C C . THR A 1 112 ? 24.358 17.059 18.513 1.00 20.77 502 THR A C 1
ATOM 894 O O . THR A 1 112 ? 24.160 16.383 19.502 1.00 21.31 502 THR A O 1
ATOM 898 N N . SER A 1 113 ? 24.052 16.636 17.272 1.00 22.86 503 SER A N 1
ATOM 899 C CA . SER A 1 113 ? 23.618 15.273 17.019 1.00 23.59 503 SER A CA 1
ATOM 900 C C . SER A 1 113 ? 24.538 14.580 16.034 1.00 24.10 503 SER A C 1
ATOM 901 O O . SER A 1 113 ? 24.916 15.215 15.041 1.00 24.78 503 SER A O 1
ATOM 904 N N . PRO A 1 114 ? 24.877 13.296 16.250 1.00 24.50 504 PRO A N 1
ATOM 905 C CA . PRO A 1 114 ? 25.662 12.537 15.280 1.00 26.27 504 PRO A CA 1
ATOM 906 C C . PRO A 1 114 ? 24.839 12.118 14.116 1.00 26.62 504 PRO A C 1
ATOM 907 O O . PRO A 1 114 ? 25.429 11.702 13.120 1.00 30.50 504 PRO A O 1
ATOM 911 N N . ASP A 1 115 ? 23.503 12.242 14.226 1.00 26.25 505 ASP A N 1
ATOM 912 C CA . ASP A 1 115 ? 22.566 11.526 13.325 1.00 26.68 505 ASP A CA 1
ATOM 913 C C . ASP A 1 115 ? 21.842 12.459 12.442 1.00 25.78 505 ASP A C 1
ATOM 914 O O . ASP A 1 115 ? 21.607 12.119 11.290 1.00 26.81 505 ASP A O 1
ATOM 919 N N . LYS A 1 116 ? 21.418 13.603 12.947 1.00 26.49 506 LYS A N 1
ATOM 920 C CA . LYS A 1 116 ? 20.603 14.496 12.152 1.00 28.39 506 LYS A CA 1
ATOM 921 C C . LYS A 1 116 ? 20.571 15.926 12.672 1.00 27.75 506 LYS A C 1
ATOM 922 O O . LYS A 1 116 ? 20.849 16.182 13.827 1.00 28.52 506 LYS A O 1
ATOM 928 N N . ALA A 1 117 ? 20.239 16.872 11.807 1.00 26.57 507 ALA A N 1
ATOM 929 C CA . ALA A 1 117 ? 19.970 18.241 12.300 1.00 26.46 507 ALA A CA 1
ATOM 930 C C . ALA A 1 117 ? 18.484 18.522 12.265 1.00 26.21 507 ALA A C 1
ATOM 931 O O . ALA A 1 117 ? 17.784 18.139 11.325 1.00 27.09 507 ALA A O 1
ATOM 933 N N . TRP A 1 118 ? 18.028 19.238 13.275 1.00 25.18 508 TRP A N 1
ATOM 934 C CA . TRP A 1 118 ? 16.686 19.783 13.282 1.00 27.27 508 TRP A CA 1
ATOM 935 C C . TRP A 1 118 ? 16.684 21.027 12.449 1.00 24.87 508 TRP A C 1
ATOM 936 O O . TRP A 1 118 ? 17.448 21.966 12.632 1.00 25.99 508 TRP A O 1
ATOM 947 N N . ILE A 1 119 ? 15.794 21.015 11.482 1.00 22.28 509 ILE A N 1
ATOM 948 C CA . ILE A 1 119 ? 15.719 22.123 10.512 1.00 22.57 509 ILE A CA 1
ATOM 949 C C . ILE A 1 119 ? 15.485 23.458 11.204 1.00 21.23 509 ILE A C 1
ATOM 950 O O . ILE A 1 119 ? 14.695 23.552 12.166 1.00 22.72 509 ILE A O 1
ATOM 955 N N . ASN A 1 120 ? 16.225 24.461 10.765 1.00 21.24 510 ASN A N 1
ATOM 956 C CA . ASN A 1 120 ? 16.128 25.811 11.205 1.00 21.52 510 ASN A CA 1
ATOM 957 C C . ASN A 1 120 ? 16.721 26.704 10.121 1.00 19.84 510 ASN A C 1
ATOM 958 O O . ASN A 1 120 ? 17.099 26.201 9.060 1.00 20.33 510 ASN A O 1
ATOM 963 N N . ASP A 1 121 ? 16.801 28.005 10.360 1.00 19.12 511 ASP A N 1
ATOM 964 C CA . ASP A 1 121 ? 17.362 28.871 9.312 1.00 20.11 511 ASP A CA 1
ATOM 965 C C . ASP A 1 121 ? 18.808 28.546 8.943 1.00 18.78 511 ASP A C 1
ATOM 966 O O . ASP A 1 121 ? 19.230 28.751 7.809 1.00 19.39 511 ASP A O 1
ATOM 971 N N . THR A 1 122 ? 19.543 28.003 9.891 1.00 18.17 512 THR A N 1
ATOM 972 C CA . THR A 1 122 ? 20.932 27.653 9.717 1.00 18.64 512 THR A CA 1
ATOM 973 C C . THR A 1 122 ? 21.164 26.198 10.098 1.00 19.40 512 THR A C 1
ATOM 974 O O . THR A 1 122 ? 20.764 25.763 11.195 1.00 20.65 512 THR A O 1
ATOM 978 N N . ILE A 1 123 ? 21.820 25.437 9.250 1.00 18.23 513 ILE A N 1
ATOM 979 C CA . ILE A 1 123 ? 22.266 24.112 9.563 1.00 19.23 513 ILE A CA 1
ATOM 980 C C . ILE A 1 123 ? 23.766 24.154 9.659 1.00 19.69 513 ILE A C 1
ATOM 981 O O . ILE A 1 123 ? 24.476 24.568 8.743 1.00 19.32 513 ILE A O 1
ATOM 986 N N . LEU A 1 124 ? 24.269 23.754 10.816 1.00 19.18 514 LEU A N 1
ATOM 987 C CA . LEU A 1 124 ? 25.720 23.578 11.007 1.00 18.74 514 LEU A CA 1
ATOM 988 C C . LEU A 1 124 ? 26.142 22.150 10.750 1.00 19.62 514 LEU A C 1
ATOM 989 O O . LEU A 1 124 ? 25.579 21.194 11.295 1.00 20.25 514 LEU A O 1
ATOM 994 N N . ASN A 1 125 ? 27.164 21.979 9.901 1.00 18.84 515 ASN A N 1
ATOM 995 C CA . ASN A 1 125 ? 27.777 20.737 9.574 1.00 19.39 515 ASN A CA 1
ATOM 996 C C . ASN A 1 125 ? 29.164 20.840 10.168 1.00 19.20 515 ASN A C 1
ATOM 997 O O . ASN A 1 125 ? 29.960 21.571 9.716 1.00 20.10 515 ASN A O 1
ATOM 1002 N N . ILE A 1 126 ? 29.350 20.162 11.293 1.00 19.25 516 ILE A N 1
ATOM 1003 C CA . ILE A 1 126 ? 30.511 20.346 12.176 1.00 20.20 516 ILE A CA 1
ATOM 1004 C C . ILE A 1 126 ? 31.457 19.178 12.134 1.00 19.27 516 ILE A C 1
ATOM 1005 O O . ILE A 1 126 ? 31.153 18.107 12.673 1.00 20.68 516 ILE A O 1
ATOM 1010 N N . TYR A 1 127 ? 32.599 19.367 11.482 1.00 20.03 517 TYR A N 1
ATOM 1011 C CA . TYR A 1 127 ? 33.598 18.330 11.393 1.00 20.63 517 TYR A CA 1
ATOM 1012 C C . TYR A 1 127 ? 34.415 18.242 12.663 1.00 19.87 517 TYR A C 1
ATOM 1013 O O . TYR A 1 127 ? 34.764 19.253 13.256 1.00 20.51 517 TYR A O 1
ATOM 1022 N N . LEU A 1 128 ? 34.789 17.033 13.012 1.00 20.23 518 LEU A N 1
ATOM 1023 C CA . LEU A 1 128 ? 35.523 16.754 14.228 1.00 20.57 518 LEU A CA 1
ATOM 1024 C C . LEU A 1 128 ? 36.779 16.032 13.919 1.00 20.37 518 LEU A C 1
ATOM 1025 O O . LEU A 1 128 ? 36.784 15.205 13.038 1.00 21.40 518 LEU A O 1
ATOM 1030 N N . GLU A 1 129 ? 37.860 16.368 14.607 1.00 20.95 519 GLU A N 1
ATOM 1031 C CA . GLU A 1 129 ? 39.103 15.606 14.519 1.00 21.29 519 GLU A CA 1
ATOM 1032 C C . GLU A 1 129 ? 39.252 14.699 15.722 1.00 21.91 519 GLU A C 1
ATOM 1033 O O . GLU A 1 129 ? 38.627 14.920 16.750 1.00 21.96 519 GLU A O 1
ATOM 1039 N N . LYS A 1 130 ? 40.077 13.672 15.590 1.00 23.14 520 LYS A N 1
ATOM 1040 C CA . LYS A 1 130 ? 40.193 12.634 16.627 1.00 24.40 520 LYS A CA 1
ATOM 1041 C C . LYS A 1 130 ? 40.642 13.264 17.906 1.00 24.14 520 LYS A C 1
ATOM 1042 O O . LYS A 1 130 ? 41.465 14.139 17.880 1.00 24.84 520 LYS A O 1
ATOM 1048 N N . GLY A 1 131 ? 40.041 12.876 19.022 1.00 24.36 521 GLY A N 1
ATOM 1049 C CA . GLY A 1 131 ? 40.478 13.343 20.350 1.00 24.31 521 GLY A CA 1
ATOM 1050 C C . GLY A 1 131 ? 39.719 14.542 20.870 1.00 23.12 521 GLY A C 1
ATOM 1051 O O . GLY A 1 131 ? 40.070 15.136 21.903 1.00 24.15 521 GLY A O 1
ATOM 1052 N N . HIS A 1 132 ? 38.681 14.931 20.125 1.00 22.44 522 HIS A N 1
ATOM 1053 C CA . HIS A 1 132 ? 37.851 16.065 20.503 1.00 21.50 522 HIS A CA 1
ATOM 1054 C C . HIS A 1 132 ? 37.113 15.756 21.824 1.00 20.74 522 HIS A C 1
ATOM 1055 O O . HIS A 1 132 ? 37.040 14.603 22.226 1.00 21.32 522 HIS A O 1
ATOM 1062 N N . LYS A 1 133 ? 36.557 16.787 22.452 1.00 20.72 523 LYS A N 1
ATOM 1063 C CA . LYS A 1 133 ? 35.964 16.669 23.802 1.00 21.17 523 LYS A CA 1
ATOM 1064 C C . LYS A 1 133 ? 34.478 16.325 23.809 1.00 20.19 523 LYS A C 1
ATOM 1065 O O . LYS A 1 133 ? 33.848 16.221 24.848 1.00 21.05 523 LYS A O 1
ATOM 1071 N N . GLY A 1 134 ? 33.894 16.137 22.635 1.00 19.56 524 GLY A N 1
ATOM 1072 C CA . GLY A 1 134 ? 32.509 15.787 22.578 1.00 19.48 524 GLY A CA 1
ATOM 1073 C C . GLY A 1 134 ? 32.250 14.358 22.991 1.00 18.92 524 GLY A C 1
ATOM 1074 O O . GLY A 1 134 ? 33.055 13.461 22.713 1.00 20.81 524 GLY A O 1
ATOM 1075 N N . ARG A 1 135 ? 31.128 14.113 23.648 1.00 19.18 525 ARG A N 1
ATOM 1076 C CA . ARG A 1 135 ? 30.793 12.773 24.082 1.00 20.26 525 ARG A CA 1
ATOM 1077 C C . ARG A 1 135 ? 29.333 12.474 23.847 1.00 19.56 525 ARG A C 1
ATOM 1078 O O . ARG A 1 135 ? 28.437 13.322 24.032 1.00 18.78 525 ARG A O 1
ATOM 1086 N N . ILE A 1 136 ? 29.075 11.281 23.358 1.00 21.34 526 ILE A N 1
ATOM 1087 C CA . ILE A 1 136 ? 27.715 10.815 23.187 1.00 20.76 526 ILE A CA 1
ATOM 1088 C C . ILE A 1 136 ? 27.114 10.532 24.561 1.00 21.19 526 ILE A C 1
ATOM 1089 O O . ILE A 1 136 ? 27.695 9.851 25.396 1.00 20.30 526 ILE A O 1
ATOM 1094 N N . LEU A 1 137 ? 25.920 11.055 24.777 1.00 20.53 527 LEU A N 1
ATOM 1095 C CA . LEU A 1 137 ? 25.305 10.971 26.102 1.00 21.28 527 LEU A CA 1
ATOM 1096 C C . LEU A 1 137 ? 24.716 9.607 26.360 1.00 20.90 527 LEU A C 1
ATOM 1097 O O . LEU A 1 137 ? 24.791 9.092 27.491 1.00 22.16 527 LEU A O 1
ATOM 110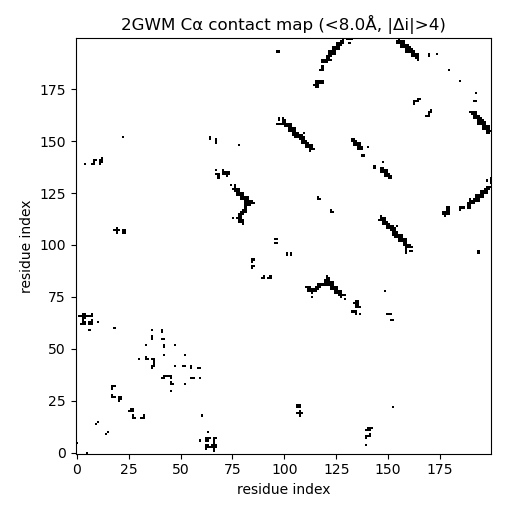2 N N . GLY A 1 138 ? 24.128 9.022 25.328 1.00 22.03 528 GLY A N 1
ATOM 1103 C CA . GLY A 1 138 ? 23.449 7.756 25.482 1.00 22.80 528 GLY A CA 1
ATOM 1104 C C . GLY A 1 138 ? 22.382 7.861 26.568 1.00 23.64 528 GLY A C 1
ATOM 1105 O O . GLY A 1 138 ? 21.574 8.788 26.565 1.00 21.78 528 GLY A O 1
ATOM 1106 N N . ASP A 1 139 ? 22.424 6.916 27.494 1.00 24.22 529 ASP A N 1
ATOM 1107 C CA . ASP A 1 139 ? 21.393 6.819 28.503 1.00 25.27 529 ASP A CA 1
ATOM 1108 C C . ASP A 1 139 ? 21.518 7.886 29.593 1.00 24.15 529 ASP A C 1
ATOM 1109 O O . ASP A 1 139 ? 20.657 7.997 30.453 1.00 26.49 529 ASP A O 1
ATOM 1114 N N . VAL A 1 140 ? 22.583 8.660 29.567 1.00 23.65 530 VAL A N 1
ATOM 1115 C CA . VAL A 1 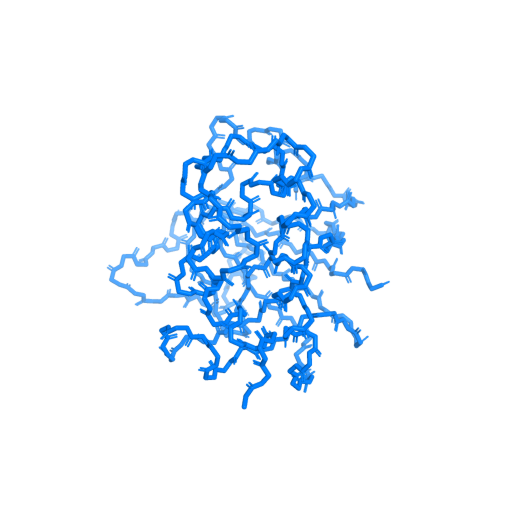140 ? 22.696 9.807 30.462 1.00 23.20 530 VAL A CA 1
ATOM 1116 C C . VAL A 1 140 ? 21.671 10.872 30.085 1.00 23.28 530 VAL A C 1
ATOM 1117 O O . VAL A 1 140 ? 21.231 11.659 30.927 1.00 24.17 530 VAL A O 1
ATOM 1121 N N . ALA A 1 141 ? 21.288 10.931 28.810 1.00 22.64 531 ALA A N 1
ATOM 1122 C CA . ALA A 1 141 ? 20.345 11.954 28.373 1.00 21.84 531 ALA A CA 1
ATOM 1123 C C . ALA A 1 141 ? 19.016 11.730 29.065 1.00 23.32 531 ALA A C 1
ATOM 1124 O O . ALA A 1 141 ? 18.566 10.582 29.221 1.00 22.65 531 ALA A O 1
ATOM 1126 N N . HIS A 1 142 ? 18.320 12.806 29.385 1.00 23.70 532 HIS A N 1
ATOM 1127 C CA . HIS A 1 142 ? 17.061 12.668 30.098 1.00 24.60 532 HIS A CA 1
ATOM 1128 C C . HIS A 1 142 ? 16.025 12.006 29.244 1.00 26.17 532 HIS A C 1
ATOM 1129 O O . HIS A 1 142 ? 15.344 11.072 29.695 1.00 25.47 532 HIS A O 1
ATOM 1136 N N . PHE A 1 143 ? 15.857 12.524 28.030 1.00 26.20 533 PHE A N 1
ATOM 1137 C CA . PHE A 1 143 ? 14.955 11.931 27.071 1.00 29.03 533 PHE A CA 1
ATOM 1138 C C . PHE A 1 143 ? 15.770 11.046 26.143 1.00 30.19 533 PHE A C 1
ATOM 1139 O O . PHE A 1 143 ? 16.820 11.445 25.646 1.00 32.50 533 PHE A O 1
ATOM 1147 N N . LYS A 1 144 ? 15.264 9.839 25.922 1.00 31.84 534 LYS A N 1
ATOM 1148 C CA . LYS A 1 144 ? 16.014 8.794 25.244 1.00 32.91 534 LYS A CA 1
ATOM 1149 C C . LYS A 1 144 ? 15.674 8.812 23.762 1.00 33.85 534 LYS A C 1
ATOM 1150 O O . LYS A 1 144 ? 14.692 9.444 23.338 1.00 33.04 534 LYS A O 1
ATOM 1156 N N . GLY A 1 145 ? 16.507 8.161 22.960 1.00 34.98 535 GLY A N 1
ATOM 1157 C CA . GLY A 1 145 ? 16.152 7.921 21.565 1.00 35.69 535 GLY A CA 1
ATOM 1158 C C . GLY A 1 145 ? 16.385 9.097 20.631 1.00 36.33 535 GLY A C 1
ATOM 1159 O O . GLY A 1 145 ? 15.829 9.151 19.531 1.00 38.34 535 GLY A O 1
ATOM 1160 N N . GLU A 1 146 ? 17.203 10.040 21.077 1.00 36.85 536 GLU A N 1
ATOM 1161 C CA . GLU A 1 146 ? 17.692 11.101 20.207 1.00 35.59 536 GLU A CA 1
ATOM 1162 C C . GLU A 1 146 ? 19.149 11.245 20.567 1.00 32.68 536 GLU A C 1
ATOM 1163 O O . GLU A 1 146 ? 19.492 11.705 21.665 1.00 33.49 536 GLU A O 1
ATOM 1169 N N . ALA A 1 147 ? 19.996 10.707 19.705 1.00 28.88 537 ALA A N 1
ATOM 1170 C CA . ALA A 1 147 ? 21.426 10.793 19.889 1.00 26.51 537 ALA A CA 1
ATOM 1171 C C . ALA A 1 147 ? 21.856 12.215 20.086 1.00 25.87 537 ALA A C 1
ATOM 1172 O O . ALA A 1 147 ? 21.392 13.133 19.427 1.00 25.95 537 ALA A O 1
ATOM 1174 N N . GLU A 1 148 ? 22.756 12.392 21.053 1.00 23.17 538 GLU A N 1
ATOM 1175 C CA . GLU A 1 148 ? 23.275 13.723 21.355 1.00 22.62 538 GLU A CA 1
ATOM 1176 C C . GLU A 1 148 ? 24.719 13.588 21.676 1.00 22.86 538 GLU A C 1
ATOM 1177 O O . GLU A 1 148 ? 25.074 12.803 22.566 1.00 22.06 538 GLU A O 1
ATOM 1183 N N . MET A 1 149 ? 25.540 14.395 21.021 1.00 22.31 539 MET A N 1
ATOM 1184 C CA . MET A 1 149 ? 26.937 14.559 21.386 1.00 21.96 539 MET A CA 1
ATOM 1185 C C . MET A 1 149 ? 27.067 15.936 22.030 1.00 21.24 539 MET A C 1
ATOM 1186 O O . MET A 1 149 ? 26.766 16.962 21.404 1.00 21.13 539 MET A O 1
ATOM 1191 N N . LEU A 1 150 ? 27.432 15.968 23.313 1.00 20.11 540 LEU A N 1
ATOM 1192 C CA . LEU A 1 150 ? 27.532 17.202 24.052 1.00 20.39 540 LEU A CA 1
ATOM 1193 C C . LEU A 1 150 ? 29.025 17.514 24.215 1.00 19.59 540 LEU A C 1
ATOM 1194 O O . LEU A 1 150 ? 29.846 16.628 24.444 1.00 18.62 540 LEU A O 1
ATOM 1199 N N . PHE A 1 151 ? 29.350 18.800 24.087 1.00 19.06 541 PHE A N 1
ATOM 1200 C CA . PHE A 1 151 ? 30.671 19.331 24.276 1.00 19.37 541 PHE A CA 1
ATOM 1201 C C . PHE A 1 151 ? 30.686 20.231 25.492 1.00 18.74 541 PHE A C 1
ATOM 1202 O O . PHE A 1 151 ? 29.749 20.957 25.733 1.00 19.22 541 PHE A O 1
ATOM 1210 N N . PRO A 1 152 ? 31.788 20.199 26.239 1.00 20.02 542 PRO A N 1
ATOM 1211 C CA . PRO A 1 152 ? 31.885 21.121 27.368 1.00 20.08 542 PRO A CA 1
ATOM 1212 C C . PRO A 1 152 ? 32.119 22.526 26.923 1.00 20.31 542 PRO A C 1
ATOM 1213 O O . PRO A 1 152 ? 32.352 22.792 25.733 1.00 19.89 542 PRO A O 1
ATOM 1217 N N . PRO A 1 153 ? 32.046 23.472 27.857 1.00 18.66 543 PRO A N 1
ATOM 1218 C CA . PRO A 1 153 ? 32.253 24.889 27.533 1.00 19.37 543 PRO A CA 1
ATOM 1219 C C . PRO A 1 153 ? 33.573 25.183 26.839 1.00 18.60 543 PRO A C 1
ATOM 1220 O O . PRO A 1 153 ? 34.571 24.511 27.091 1.00 20.63 543 PRO A O 1
ATOM 1224 N N . ASN A 1 154 ? 33.551 26.224 25.975 1.00 19.31 544 ASN A N 1
ATOM 1225 C CA . ASN A 1 154 ? 34.696 26.793 25.302 1.00 19.88 544 ASN A CA 1
ATOM 1226 C C . ASN A 1 154 ? 35.172 25.968 24.116 1.00 20.33 544 ASN A C 1
ATOM 1227 O O . ASN A 1 154 ? 36.349 26.003 23.789 1.00 21.04 544 ASN A O 1
ATOM 1232 N N . THR A 1 155 ? 34.248 25.292 23.440 1.00 19.42 545 THR A N 1
ATOM 1233 C CA . THR A 1 155 ? 34.606 24.689 22.138 1.00 19.80 545 THR A CA 1
ATOM 1234 C C . THR A 1 155 ? 35.015 25.766 21.157 1.00 18.78 545 THR A C 1
ATOM 1235 O O . THR A 1 155 ? 34.337 26.765 21.011 1.00 20.51 545 THR A O 1
ATOM 1239 N N . LYS A 1 156 ? 36.140 25.546 20.487 1.00 19.76 546 LYS A N 1
ATOM 1240 C CA . LYS A 1 156 ? 36.616 26.427 19.444 1.00 20.34 546 LYS A CA 1
ATOM 1241 C C . LYS A 1 156 ? 36.291 25.803 18.078 1.00 21.26 546 LYS A C 1
ATOM 1242 O O . LYS A 1 156 ? 36.597 24.656 17.822 1.00 22.55 546 LYS A O 1
ATOM 1248 N N . LEU A 1 157 ? 35.715 26.622 17.238 1.00 23.02 547 LEU A N 1
ATOM 1249 C CA . LEU A 1 157 ? 35.407 26.200 15.889 1.00 24.49 547 LEU A CA 1
ATOM 1250 C C . LEU A 1 157 ? 35.788 27.192 14.839 1.00 23.96 547 LEU A C 1
ATOM 1251 O O . LEU A 1 157 ? 35.661 28.397 14.994 1.00 27.80 547 LEU A O 1
ATOM 1256 N N . LYS A 1 158 ? 36.192 26.621 13.742 1.00 23.86 548 LYS A N 1
ATOM 1257 C CA . LYS A 1 158 ? 36.558 27.389 12.548 1.00 21.52 548 LYS A CA 1
ATOM 1258 C C . LYS A 1 158 ? 35.430 27.334 11.519 1.00 20.99 548 LYS A C 1
ATOM 1259 O O . LYS A 1 158 ? 34.864 26.282 11.276 1.00 20.65 548 LYS A O 1
ATOM 1265 N N . ILE A 1 159 ? 35.104 28.503 10.972 1.00 21.11 549 ILE A N 1
ATOM 1266 C CA . ILE A 1 159 ? 34.104 28.639 9.907 1.00 20.15 549 ILE A CA 1
ATOM 1267 C C . ILE A 1 159 ? 34.835 28.392 8.632 1.00 21.35 549 ILE A C 1
ATOM 1268 O O . ILE A 1 159 ? 35.684 29.214 8.216 1.00 21.76 549 ILE A O 1
ATOM 1273 N N . GLU A 1 160 ? 34.527 27.271 7.976 1.00 21.10 550 GLU A N 1
ATOM 1274 C CA . GLU A 1 160 ? 35.239 26.905 6.752 1.00 21.03 550 GLU A CA 1
ATOM 1275 C C . GLU A 1 160 ? 34.525 27.371 5.473 1.00 20.69 550 GLU A C 1
ATOM 1276 O O . GLU A 1 160 ? 35.156 27.903 4.566 1.00 22.73 550 GLU A O 1
ATOM 1282 N N . SER A 1 161 ? 33.222 27.158 5.379 1.00 20.44 551 SER A N 1
ATOM 1283 C CA . SER A 1 161 ? 32.451 27.712 4.269 1.00 21.25 551 SER A CA 1
ATOM 1284 C C . SER A 1 161 ? 31.001 27.899 4.633 1.00 21.15 551 SER A C 1
ATOM 1285 O O . SER A 1 161 ? 30.496 27.263 5.564 1.00 21.13 551 SER A O 1
ATOM 1288 N N . ILE A 1 162 ? 30.344 28.776 3.874 1.00 20.67 552 ILE A N 1
ATOM 1289 C CA . ILE A 1 162 ? 28.948 29.084 4.046 1.00 20.54 552 ILE A CA 1
ATOM 1290 C C . ILE A 1 162 ? 28.295 28.831 2.698 1.00 20.54 552 ILE A C 1
ATOM 1291 O O . ILE A 1 162 ? 28.846 29.265 1.654 1.00 22.93 552 ILE A O 1
ATOM 1296 N N . VAL A 1 163 ? 27.188 28.097 2.700 1.00 19.60 553 VAL A N 1
ATOM 1297 C CA . VAL A 1 163 ? 26.471 27.760 1.478 1.00 20.14 553 VAL A CA 1
ATOM 1298 C C . VAL A 1 163 ? 25.074 28.276 1.656 1.00 19.23 553 VAL A C 1
ATOM 1299 O O . VAL A 1 163 ? 24.296 27.673 2.412 1.00 19.43 553 VAL A O 1
ATOM 1303 N N . ASN A 1 164 ? 24.731 29.380 0.958 1.00 19.49 554 ASN A N 1
ATOM 1304 C CA . ASN A 1 164 ? 23.407 29.955 0.997 1.00 19.35 554 ASN A CA 1
ATOM 1305 C C . ASN A 1 164 ? 22.404 29.178 0.181 1.00 19.76 554 ASN A C 1
ATOM 1306 O O . ASN A 1 164 ? 22.729 28.522 -0.818 1.00 19.56 554 ASN A O 1
ATOM 1311 N N . CYS A 1 165 ? 21.154 29.266 0.608 1.00 18.52 555 CYS A N 1
ATOM 1312 C CA . CYS A 1 165 ? 20.082 28.665 -0.094 1.00 19.62 555 CYS A CA 1
ATOM 1313 C C . CYS A 1 165 ? 20.011 29.117 -1.574 1.00 18.54 555 CYS A C 1
ATOM 1314 O O . CYS A 1 165 ? 20.451 30.224 -1.896 1.00 19.94 555 CYS A O 1
ATOM 1317 N N . GLY A 1 166 ? 19.450 28.261 -2.422 1.00 19.31 556 GLY A N 1
ATOM 1318 C CA . GLY A 1 166 ? 19.059 28.645 -3.752 1.00 20.06 556 GLY A CA 1
ATOM 1319 C C . GLY A 1 166 ? 20.105 28.413 -4.823 1.00 20.04 556 GLY A C 1
ATOM 1320 O O . GLY A 1 166 ? 20.118 29.175 -5.811 1.00 22.36 556 GLY A O 1
ATOM 1321 N N . SER A 1 167 ? 20.907 27.382 -4.692 1.00 19.38 557 SER A N 1
ATOM 1322 C CA . SER A 1 167 ? 21.809 26.912 -5.750 1.00 18.33 557 SER A CA 1
ATOM 1323 C C . SER A 1 167 ? 21.851 25.392 -5.753 1.00 18.47 557 SER A C 1
ATOM 1324 O O . SER A 1 167 ? 21.380 24.735 -4.832 1.00 18.90 557 SER A O 1
ATOM 1327 N N . GLN A 1 168 ? 22.369 24.817 -6.824 1.00 18.70 558 GLN A N 1
ATOM 1328 C CA . GLN A 1 168 ? 22.572 23.390 -6.849 1.00 19.11 558 GLN A CA 1
ATOM 1329 C C . GLN A 1 168 ? 23.603 22.959 -5.823 1.00 17.84 558 GLN A C 1
ATOM 1330 O O . GLN A 1 168 ? 23.519 21.884 -5.271 1.00 19.57 558 GLN A O 1
ATOM 1336 N N . ASP A 1 169 ? 24.646 23.740 -5.612 1.00 19.08 559 ASP A N 1
ATOM 1337 C CA . ASP A 1 169 ? 25.583 23.433 -4.544 1.00 19.45 559 ASP A CA 1
ATOM 1338 C C . ASP A 1 169 ? 24.890 23.281 -3.203 1.00 19.50 559 ASP A C 1
ATOM 1339 O O . ASP A 1 169 ? 25.101 22.320 -2.506 1.00 19.51 559 ASP A O 1
ATOM 1344 N N . PHE A 1 170 ? 24.045 24.242 -2.893 1.00 17.75 560 PHE A N 1
ATOM 1345 C CA . PHE A 1 170 ? 23.252 24.144 -1.653 1.00 18.49 560 PHE A CA 1
ATOM 1346 C C . PHE A 1 170 ? 22.368 22.918 -1.660 1.00 17.13 560 PHE A C 1
ATOM 1347 O O . PHE A 1 170 ? 22.291 22.186 -0.675 1.00 19.46 560 PHE A O 1
ATOM 1355 N N . ALA A 1 171 ? 21.632 22.705 -2.767 1.00 18.51 561 ALA A N 1
ATOM 1356 C CA . ALA A 1 171 ? 20.680 21.610 -2.831 1.00 18.05 561 ALA A CA 1
ATOM 1357 C C . ALA A 1 171 ? 21.421 20.275 -2.606 1.00 17.99 561 ALA A C 1
ATOM 1358 O O . ALA A 1 171 ? 20.913 19.347 -1.931 1.00 19.65 561 ALA A O 1
ATOM 1360 N N . SER A 1 172 ? 22.590 20.123 -3.224 1.00 18.29 562 SER A N 1
ATOM 1361 C CA . SER A 1 172 ? 23.384 18.912 -3.119 1.00 18.07 562 SER A CA 1
ATOM 1362 C C . SER A 1 172 ? 23.913 18.777 -1.710 1.00 18.49 562 SER A C 1
ATOM 1363 O O . SER A 1 172 ? 23.788 17.701 -1.128 1.00 19.17 562 SER A O 1
ATOM 1366 N N . GLN A 1 173 ? 24.481 19.862 -1.151 1.00 18.38 563 GLN A N 1
ATOM 1367 C CA . GLN A 1 173 ? 25.002 19.720 0.224 1.00 19.53 563 GLN A CA 1
ATOM 1368 C C . GLN A 1 173 ? 23.917 19.364 1.178 1.00 18.76 563 GLN A C 1
ATOM 1369 O O . GLN A 1 173 ? 24.070 18.534 2.080 1.00 20.45 563 GLN A O 1
ATOM 1375 N N . LEU A 1 174 ? 22.779 20.011 1.028 1.00 19.93 564 LEU A N 1
ATOM 1376 C CA . LEU A 1 174 ? 21.669 19.735 1.920 1.00 19.93 564 LEU A CA 1
ATOM 1377 C C . LEU A 1 174 ? 21.208 18.300 1.806 1.00 20.69 564 LEU A C 1
ATOM 1378 O O . LEU A 1 174 ? 20.891 17.642 2.790 1.00 21.70 564 LEU A O 1
ATOM 1383 N N . SER A 1 175 ? 21.199 17.755 0.585 1.00 19.67 565 SER A N 1
ATOM 1384 C CA . SER A 1 175 ? 20.733 16.417 0.347 1.00 19.19 565 SER A CA 1
ATOM 1385 C C . SER A 1 175 ? 21.644 15.362 0.983 1.00 20.31 565 SER A C 1
ATOM 1386 O O . SER A 1 175 ? 21.226 14.240 1.176 1.00 22.85 565 SER A O 1
ATOM 1389 N N . LYS A 1 176 ? 22.872 15.766 1.282 1.00 21.41 566 LYS A N 1
ATOM 1390 C CA . LYS A 1 176 ? 23.887 14.871 1.872 1.00 22.32 566 LYS A CA 1
ATOM 1391 C C . LYS A 1 176 ? 23.962 15.030 3.375 1.00 23.92 566 LYS A C 1
ATOM 1392 O O . LYS A 1 176 ? 24.779 14.391 4.037 1.00 25.25 566 LYS A O 1
ATOM 1398 N N . LEU A 1 177 ? 23.084 15.876 3.930 1.00 23.22 567 LEU A N 1
ATOM 1399 C CA . LEU A 1 177 ? 22.852 15.933 5.406 1.00 24.99 567 LEU A CA 1
ATOM 1400 C C . LEU A 1 177 ? 21.622 15.076 5.762 1.00 24.17 567 LEU A C 1
ATOM 1401 O O . LEU A 1 177 ? 20.713 14.934 5.006 1.00 27.49 567 LEU A O 1
ATOM 1406 N N . ARG A 1 178 ? 21.559 14.491 6.976 1.00 28.20 568 ARG A N 1
ATOM 1407 C CA . ARG A 1 178 ? 20.296 13.858 7.443 1.00 27.70 568 ARG A CA 1
ATOM 1408 C C . ARG A 1 178 ? 19.597 14.919 8.298 1.00 26.97 568 ARG A C 1
ATOM 1409 O O . ARG A 1 178 ? 20.182 15.546 9.151 1.00 27.56 568 ARG A O 1
ATOM 1417 N N . LEU A 1 179 ? 18.385 15.213 7.907 1.00 25.14 569 LEU A N 1
ATOM 1418 C CA . LEU A 1 179 ? 17.609 16.251 8.563 1.00 25.36 569 LEU A CA 1
ATOM 1419 C C . LEU A 1 179 ? 16.502 15.580 9.353 1.00 24.18 569 LEU A C 1
ATOM 1420 O O . LEU A 1 179 ? 16.018 14.506 9.003 1.00 26.59 569 LEU A O 1
ATOM 1425 N N . SER A 1 180 ? 16.052 16.285 10.390 1.00 24.71 570 SER A N 1
ATOM 1426 C CA . SER A 1 180 ? 14.825 15.985 11.115 1.00 26.82 570 SER A CA 1
ATOM 1427 C C . SER A 1 180 ? 13.646 15.868 10.165 1.00 26.24 570 SER A C 1
ATOM 1428 O O . SER A 1 180 ? 13.580 16.605 9.212 1.00 27.65 570 SER A O 1
ATOM 1431 N N . ASP A 1 181 ? 12.774 14.901 10.375 1.00 29.40 571 ASP A N 1
ATOM 1432 C CA . ASP A 1 181 ? 11.602 14.746 9.506 1.00 29.60 571 ASP A CA 1
ATOM 1433 C C . ASP A 1 181 ? 10.358 14.689 10.374 1.00 29.68 571 ASP A C 1
ATOM 1434 O O . ASP A 1 181 ? 9.383 13.990 10.060 1.00 32.02 571 ASP A O 1
ATOM 1439 N N . ASP A 1 182 ? 10.374 15.490 11.418 1.00 28.66 572 ASP A N 1
ATOM 1440 C CA . ASP A 1 182 ? 9.281 15.600 12.365 1.00 29.63 572 ASP A CA 1
ATOM 1441 C C . ASP A 1 182 ? 8.056 16.325 11.752 1.00 29.62 572 ASP A C 1
ATOM 1442 O O . ASP A 1 182 ? 8.018 16.663 10.552 1.00 29.21 572 ASP A O 1
ATOM 1447 N N . ALA A 1 183 ? 7.054 16.553 12.597 1.00 28.77 573 ALA A N 1
ATOM 1448 C CA . ALA A 1 183 ? 5.756 17.054 12.156 1.00 28.99 573 ALA A CA 1
ATOM 1449 C C . ALA A 1 183 ? 5.838 18.385 11.507 1.00 28.01 573 ALA A C 1
ATOM 1450 O O . ALA A 1 183 ? 4.947 18.772 10.775 1.00 27.84 573 ALA A O 1
ATOM 1452 N N . THR A 1 184 ? 6.852 19.145 11.822 1.00 24.94 574 THR A N 1
ATOM 1453 C CA . THR A 1 184 ? 6.934 20.474 11.289 1.00 26.69 574 THR A CA 1
ATOM 1454 C C . THR A 1 184 ? 8.150 20.658 10.406 1.00 24.50 574 THR A C 1
ATOM 1455 O O . THR A 1 184 ? 8.579 21.788 10.165 1.00 25.20 574 THR A O 1
ATOM 1459 N N . ALA A 1 185 ? 8.758 19.570 9.943 1.00 23.45 575 ALA A N 1
ATOM 1460 C CA . ALA A 1 185 ? 9.936 19.686 9.067 1.00 21.51 575 ALA A CA 1
ATOM 1461 C C . ALA A 1 185 ? 9.593 20.419 7.784 1.00 19.55 575 ALA A C 1
ATOM 1462 O O . ALA A 1 185 ? 8.631 20.025 7.127 1.00 19.74 575 ALA A O 1
ATOM 1464 N N . ASP A 1 186 ? 10.413 21.425 7.431 1.00 17.93 576 ASP A N 1
ATOM 1465 C CA . ASP A 1 186 ? 10.278 22.128 6.123 1.00 17.37 576 ASP A CA 1
ATOM 1466 C C . ASP A 1 186 ? 11.578 22.691 5.692 1.00 17.28 576 ASP A C 1
ATOM 1467 O O . ASP A 1 186 ? 11.998 23.717 6.183 1.00 17.64 576 ASP A O 1
ATOM 1472 N N . THR A 1 187 ? 12.230 22.009 4.754 1.00 17.67 577 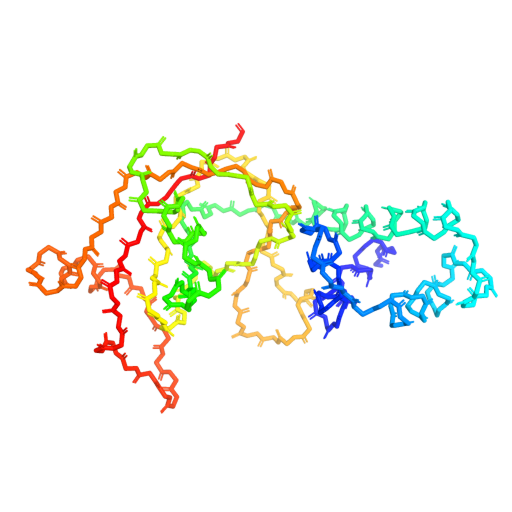THR A N 1
ATOM 1473 C CA . THR A 1 187 ? 13.513 22.474 4.303 1.00 18.19 577 THR A CA 1
ATOM 1474 C C . THR A 1 187 ? 13.493 23.840 3.603 1.00 16.38 577 THR A C 1
ATOM 1475 O O . THR A 1 187 ? 14.571 24.455 3.496 1.00 17.44 577 THR A O 1
ATOM 1479 N N . ASN A 1 188 ? 12.325 24.302 3.185 1.00 17.50 578 ASN A N 1
ATOM 1480 C CA . ASN A 1 188 ? 12.272 25.614 2.560 1.00 17.64 578 ASN A CA 1
ATOM 1481 C C . ASN A 1 188 ? 12.608 26.746 3.533 1.00 17.89 578 ASN A C 1
ATOM 1482 O O . ASN A 1 188 ? 12.887 27.861 3.113 1.00 18.60 578 ASN A O 1
ATOM 1487 N N . ARG A 1 189 ? 12.568 26.438 4.839 1.00 17.11 579 ARG A N 1
ATOM 1488 C CA . ARG A 1 189 ? 12.944 27.390 5.893 1.00 17.82 579 ARG A CA 1
ATOM 1489 C C . ARG A 1 189 ? 14.446 27.652 5.977 1.00 17.45 579 ARG A C 1
ATOM 1490 O O . ARG A 1 189 ? 14.871 28.610 6.584 1.00 17.67 579 ARG A O 1
ATOM 1498 N N . ILE A 1 190 ? 15.251 26.811 5.341 1.00 16.65 580 ILE A N 1
ATOM 1499 C CA . ILE A 1 190 ? 16.682 26.873 5.513 1.00 17.25 580 ILE A CA 1
ATOM 1500 C C . ILE A 1 190 ? 17.282 27.966 4.683 1.00 17.37 580 ILE A C 1
ATOM 1501 O O . ILE A 1 190 ? 17.070 27.989 3.446 1.00 18.19 580 ILE A O 1
ATOM 1506 N N . LYS A 1 191 ? 18.071 28.819 5.333 1.00 17.85 581 LYS A N 1
ATOM 1507 C CA . LYS A 1 191 ? 18.727 29.905 4.663 1.00 18.02 581 LYS A CA 1
ATOM 1508 C C . LYS A 1 191 ? 20.174 29.618 4.308 1.00 19.08 581 LYS A C 1
ATOM 1509 O O . LYS A 1 191 ? 20.705 30.088 3.303 1.00 19.95 581 LYS A O 1
ATOM 1515 N N . ARG A 1 192 ? 20.829 28.781 5.098 1.00 18.71 582 ARG A N 1
ATOM 1516 C CA . ARG A 1 192 ? 22.230 28.525 4.896 1.00 19.34 582 ARG A CA 1
ATOM 1517 C C . ARG A 1 192 ? 22.668 27.264 5.602 1.00 18.66 582 ARG A C 1
ATOM 1518 O O . ARG A 1 192 ? 22.067 26.816 6.595 1.00 18.40 582 ARG A O 1
ATOM 1526 N N . ILE A 1 193 ? 23.712 26.686 5.056 1.00 18.04 583 ILE A N 1
ATOM 1527 C CA . ILE A 1 193 ? 24.551 25.697 5.693 1.00 18.62 583 ILE A CA 1
ATOM 1528 C C . ILE A 1 193 ? 25.863 26.339 6.004 1.00 19.95 583 ILE A C 1
ATOM 1529 O O . ILE A 1 193 ? 26.449 27.008 5.173 1.00 19.78 583 ILE A O 1
ATOM 1534 N N . ILE A 1 194 ? 26.357 26.064 7.217 1.00 19.08 584 ILE A N 1
ATOM 1535 C CA . ILE A 1 194 ? 27.662 26.522 7.607 1.00 18.89 584 ILE A CA 1
ATOM 1536 C C . ILE A 1 194 ? 28.449 25.279 7.913 1.00 19.42 584 ILE A C 1
ATOM 1537 O O . ILE A 1 194 ? 28.116 24.512 8.794 1.00 19.92 584 ILE A O 1
ATOM 1542 N N . ASN A 1 195 ? 29.543 25.103 7.163 1.00 19.33 585 ASN A N 1
ATOM 1543 C CA . ASN A 1 195 ? 30.512 24.019 7.345 1.00 18.87 585 ASN A CA 1
ATOM 1544 C C . ASN A 1 195 ? 31.583 24.542 8.292 1.00 19.15 585 ASN A C 1
ATOM 1545 O O . ASN A 1 195 ? 32.261 25.528 7.997 1.00 18.76 585 ASN A O 1
ATOM 1550 N N . MET A 1 196 ? 31.737 23.850 9.401 1.00 20.03 586 MET A N 1
ATOM 1551 C C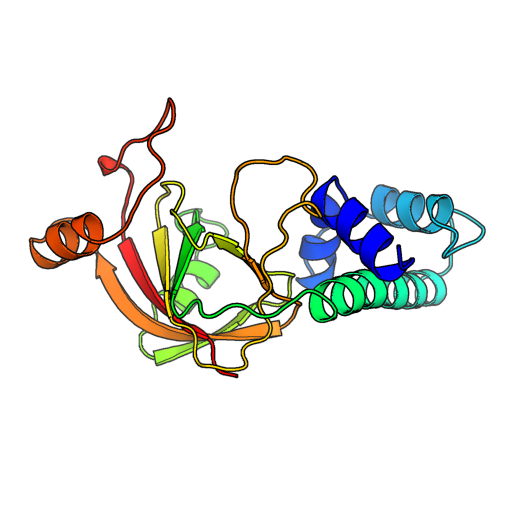A . MET A 1 196 ? 32.598 24.254 10.513 1.00 21.35 586 MET A CA 1
ATOM 1552 C C . MET A 1 196 ? 33.500 23.119 10.898 1.00 20.52 586 MET A C 1
ATOM 1553 O O . MET A 1 196 ? 33.225 21.960 10.593 1.00 19.98 586 MET A O 1
ATOM 1558 N N . ARG A 1 197 ? 34.543 23.431 11.689 1.00 19.51 587 ARG A N 1
ATOM 1559 C CA . ARG A 1 197 ? 35.435 22.408 12.195 1.00 20.95 587 ARG A CA 1
ATOM 1560 C C . ARG A 1 197 ? 35.800 22.720 13.630 1.00 20.06 587 ARG A C 1
ATOM 1561 O O . ARG A 1 197 ? 36.175 23.860 13.925 1.00 21.91 587 ARG A O 1
ATOM 1569 N N . VAL A 1 198 ? 35.653 21.743 14.516 1.00 18.70 588 VAL A N 1
ATOM 1570 C CA . VAL A 1 198 ? 36.133 21.935 15.911 1.00 19.13 588 VAL A CA 1
ATOM 1571 C C . VAL A 1 198 ? 37.657 21.882 15.920 1.00 19.65 588 VAL A C 1
ATOM 1572 O O . VAL A 1 198 ? 38.236 20.980 15.334 1.00 20.85 588 VAL A O 1
ATOM 1576 N N . LEU A 1 199 ? 38.316 22.884 16.522 1.00 21.01 589 LEU A N 1
ATOM 1577 C CA . LEU A 1 199 ? 39.752 22.881 16.732 1.00 20.55 589 LEU A CA 1
ATOM 1578 C C . LEU A 1 199 ? 40.087 22.332 18.102 1.00 21.06 589 LEU A C 1
ATOM 1579 O O . LEU A 1 199 ? 39.753 22.970 19.084 1.00 22.74 589 LEU A O 1
ATOM 1584 N N . ASN A 1 200 ? 40.683 21.148 18.157 1.00 23.28 590 ASN A N 1
ATOM 1585 C CA . ASN A 1 200 ? 41.104 20.512 19.436 1.00 24.70 590 ASN A CA 1
ATOM 1586 C C . ASN A 1 200 ? 42.311 21.187 20.041 1.00 27.19 590 ASN A C 1
ATOM 1587 O O . ASN A 1 200 ? 43.127 21.688 19.296 1.00 29.28 590 ASN A O 1
#

Foldseek 3Di:
DDVLLVLLLVCQVPVVQFQLCVQVVHDGDLQVLLVVCCVSVLDVDSDDDPVSSVVSSVVSLVSPLVSLQPADDDDQFKWKEADAQPDPVNVVVVVQLADAFHKDWRRAKDKTASAAYEDAQEMEIEGEDPPARWHWCAPSRNDHDGTITIHRGTWIKTFHHKAFPDDPVQVVVVVVGHYDPDPPDDNVNYGMYTYMYTDD

InterPro domains:
  IPR003284 Salmonella virulence plasmid 65kDa B protein [PF03534] (31-317)
  IPR003284 Salmonella virulence plasmid 65kDa B protein [PR01341] (28-49)
  IPR003284 Salmonella virulence plasmid 65kDa B protein [PR01341] (87-103)
  IPR003284 Salmonella virulence plasmid 65kDa B protein [PR01341] (127-145)
  IPR003284 Salmonella virulence plasmid 65kDa B protein [PR01341] (190-208)
  IPR003284 Salmonella virulence plasmid 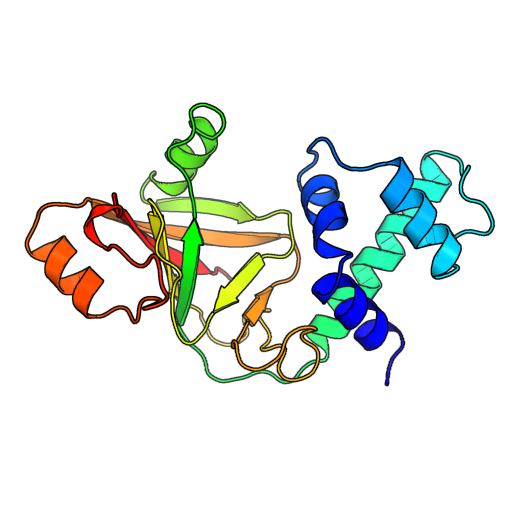65kDa B protein [PR01341] (265-284)
  IPR003284 Salmonella virulence plasmid 65kDa B protein [PR01341] (298-316)
  IPR003284 Salmonella virulence plasmid 65kDa B protein [PR01341] (463-481)
  IPR003540 ADP ribosyltransferase [PF03496] (391-555)

Sequence (200 aa):
ESKQIQALRYYSAQGYSVINKYLRGDDYPETQAKETLLSRDYLSTNEPSDEEFKNAMSVYINDIAEGLSSLPETDHRVVYRGLKLDKPALSDVLKEYTTIGNIIIDKAFMSTSPDKAWINDTILNIYLEKGHKGRILGDVAHFKGEAEMLFPPNTKLKIESIVNCGSQDFASQLSKLRLSDDATADTNRIKRIINMRVLN

Solvent-accessible surface area: 11058 Å² total; per-residue (Å²): 129,54,149,56,21,60,1,0,75,36,12,24,32,93,3,107,56,14,0,15,99,50,42,110,70,73,134,51,48,93,102,99,1,49,64,12,0,54,81,84,124,54,27,110,71,60,152,19,59,121,104,93,15,105,77,7,0,45,79,3,16,94,24,0,24,95,0,1,65,72,22,100,110,58,140,59,106,40,0,28,87,10,38,109,4,52,88,126,91,49,64,113,54,41,147,80,30,43,60,108,35,36,88,9,87,27,113,0,7,15,36,4,16,20,58,55,1,138,14,34,16,0,0,9,8,1,78,1,65,173,59,10,142,1,24,37,6,46,96,11,7,94,143,108,90,95,42,41,0,0,2,20,27,96,12,93,5,76,0,59,42,42,11,96,61,79,56,142,83,18,46,40,54,19,84,168,23,138,34,3,136,51,110,102,34,65,57,137,119,5,102,10,0,0,15,1,64,6,64,124

Nearest PDB structures (foldseek):
  2gwm-assembly1_A  TM=1.005E+00  e=8.187E-45  Salmonella enterica subsp. enterica serovar Typhimurium
  4fml-assembly2_B  TM=9.524E-01  e=9.422E-29  Aeromonas hydrophila
  4fml-assembly1_A  TM=9.145E-01  e=6.107E-29  Aeromonas hydrophila
  3nts-assembly2_B  TM=9.596E-01  e=8.763E-28  Aeromonas hydrophila
  3nts-assembly1_A  TM=9.656E-01  e=2.459E-25  Aeromonas hydrophila

B-factor: mean 27.87, std 9.8, range [15.97, 78.51]